Protein AF-A0A413THS3-F1 (afdb_monomer)

Structure (mmCIF, N/CA/C/O backbone):
data_AF-A0A413THS3-F1
#
_entry.id   AF-A0A413THS3-F1
#
loop_
_atom_site.group_PDB
_atom_site.id
_atom_site.type_symbol
_atom_site.label_atom_id
_atom_site.label_alt_id
_atom_site.label_comp_id
_atom_site.label_asym_id
_atom_site.label_entity_id
_atom_site.label_seq_id
_atom_site.pdbx_PDB_ins_code
_atom_site.Cartn_x
_atom_site.Cartn_y
_atom_site.Cartn_z
_atom_site.occupancy
_atom_site.B_iso_or_equiv
_atom_site.auth_seq_id
_atom_site.auth_comp_id
_atom_site.auth_asym_id
_atom_site.auth_atom_id
_atom_site.pdbx_PDB_model_num
ATOM 1 N N . MET A 1 1 ? 8.091 -17.864 -10.048 1.00 47.94 1 MET A N 1
ATOM 2 C CA . MET A 1 1 ? 8.192 -18.267 -11.469 1.00 47.94 1 MET A CA 1
ATOM 3 C C . MET A 1 1 ? 9.052 -19.520 -11.567 1.00 47.94 1 MET A C 1
ATOM 5 O O . MET A 1 1 ? 10.255 -19.417 -11.367 1.00 47.94 1 MET A O 1
ATOM 9 N N . PRO A 1 2 ? 8.414 -20.703 -11.644 1.00 39.41 2 PRO A N 1
ATOM 10 C CA . PRO A 1 2 ? 8.571 -21.584 -12.815 1.00 39.41 2 PRO A CA 1
ATOM 11 C C . PRO A 1 2 ? 7.284 -22.343 -13.226 1.00 39.41 2 PRO A C 1
ATOM 13 O O . PRO A 1 2 ? 7.321 -23.167 -14.133 1.00 39.41 2 PRO A O 1
ATOM 16 N N . GLU A 1 3 ? 6.130 -22.063 -12.614 1.00 36.31 3 GLU A N 1
ATOM 17 C CA . GLU A 1 3 ? 4.868 -22.776 -12.906 1.00 36.31 3 GLU A CA 1
ATOM 18 C C . GLU A 1 3 ? 4.337 -22.525 -14.325 1.00 36.31 3 GLU A C 1
ATOM 20 O O . GLU A 1 3 ? 3.758 -23.417 -14.944 1.00 36.31 3 GLU A O 1
ATOM 25 N N . VAL A 1 4 ? 4.616 -21.340 -14.878 1.00 46.84 4 VAL A N 1
ATOM 26 C CA . VAL A 1 4 ? 4.206 -20.964 -16.240 1.00 46.84 4 VAL A CA 1
ATOM 27 C C . VAL A 1 4 ? 4.884 -21.851 -17.297 1.00 46.84 4 VAL A C 1
ATOM 29 O O . VAL A 1 4 ? 4.298 -22.095 -18.342 1.00 46.84 4 VAL A O 1
ATOM 32 N N . SER A 1 5 ? 6.071 -22.406 -17.013 1.00 56.16 5 SER A N 1
ATOM 33 C CA . SER A 1 5 ? 6.808 -23.256 -17.961 1.00 56.16 5 SER A CA 1
ATOM 34 C C . SER A 1 5 ? 6.243 -24.682 -18.034 1.00 56.16 5 SER A C 1
ATOM 36 O O . SER A 1 5 ? 5.961 -25.178 -19.122 1.00 56.16 5 SER A O 1
ATOM 38 N N . PHE A 1 6 ? 5.984 -25.331 -16.891 1.00 58.03 6 PHE A N 1
ATOM 39 C CA . PHE A 1 6 ? 5.454 -26.705 -16.879 1.00 58.03 6 PHE A CA 1
ATOM 40 C C . PHE A 1 6 ? 3.989 -26.771 -17.330 1.00 58.03 6 PHE A C 1
ATOM 42 O O . PHE A 1 6 ? 3.614 -27.658 -18.095 1.00 58.03 6 PHE A O 1
ATOM 49 N N . GLY A 1 7 ? 3.168 -25.800 -16.913 1.00 61.72 7 GLY A N 1
ATOM 50 C CA . GLY A 1 7 ? 1.777 -25.699 -17.354 1.00 61.72 7 GLY A CA 1
ATOM 51 C C . GLY A 1 7 ? 1.655 -25.442 -18.858 1.00 61.72 7 GLY A C 1
ATOM 52 O O . GLY A 1 7 ? 0.830 -26.073 -19.515 1.00 61.72 7 GLY A O 1
ATOM 53 N N . ALA A 1 8 ? 2.510 -24.580 -19.421 1.00 60.41 8 ALA A N 1
ATOM 54 C CA . ALA A 1 8 ? 2.540 -24.326 -20.860 1.00 60.41 8 ALA A CA 1
ATOM 55 C C . ALA A 1 8 ? 2.997 -25.557 -21.656 1.00 60.41 8 ALA A C 1
ATOM 57 O O . ALA A 1 8 ? 2.384 -25.877 -22.670 1.00 60.41 8 ALA A O 1
ATOM 58 N N . LEU A 1 9 ? 4.009 -26.288 -21.173 1.00 63.94 9 LEU A N 1
ATOM 59 C CA . LEU A 1 9 ? 4.478 -27.522 -21.811 1.00 63.94 9 LEU A CA 1
ATOM 60 C C . LEU A 1 9 ? 3.418 -28.631 -21.788 1.00 63.94 9 LEU A C 1
ATOM 62 O O . LEU A 1 9 ? 3.210 -29.289 -22.804 1.00 63.94 9 LEU A O 1
ATOM 66 N N . MET A 1 10 ? 2.710 -28.816 -20.669 1.00 65.25 10 MET A N 1
ATOM 67 C CA . MET A 1 10 ? 1.621 -29.799 -20.578 1.00 65.25 10 MET A CA 1
ATOM 68 C C . MET A 1 10 ? 0.404 -29.393 -21.413 1.00 65.25 10 MET A C 1
ATOM 70 O O . MET A 1 10 ? -0.198 -30.243 -22.064 1.00 65.25 10 MET A O 1
ATOM 74 N N . SER A 1 11 ? 0.064 -28.101 -21.429 1.00 64.62 11 SER A N 1
ATOM 75 C CA . SER A 1 11 ? -0.995 -27.561 -22.287 1.00 64.62 11 SER A CA 1
ATOM 76 C C . SER A 1 11 ? -0.667 -27.779 -23.763 1.00 64.62 11 SER A C 1
ATOM 78 O O . SER A 1 11 ? -1.503 -28.277 -24.509 1.00 64.62 11 SER A O 1
ATOM 80 N N . PHE A 1 12 ? 0.567 -27.490 -24.181 1.00 65.81 12 PHE A N 1
ATOM 81 C CA . PHE A 1 12 ? 1.020 -27.766 -25.540 1.00 65.81 12 PHE A CA 1
ATOM 82 C C . PHE A 1 12 ? 0.961 -29.260 -25.868 1.00 65.81 12 PHE A C 1
ATOM 84 O O . PHE A 1 12 ? 0.380 -29.633 -26.878 1.00 65.81 12 PHE A O 1
ATOM 91 N N . TYR A 1 13 ? 1.483 -30.122 -24.989 1.00 68.81 13 TYR A N 1
ATOM 92 C CA . TYR A 1 13 ? 1.502 -31.568 -25.216 1.00 68.81 13 TYR A CA 1
ATOM 93 C C . TYR A 1 13 ? 0.104 -32.165 -25.424 1.00 68.81 13 TYR A C 1
ATOM 95 O O . TYR A 1 13 ? -0.076 -33.029 -26.276 1.00 68.81 13 TYR A O 1
ATOM 103 N N . ILE A 1 14 ? -0.892 -31.703 -24.663 1.00 67.44 14 ILE A N 1
ATOM 104 C CA . ILE A 1 14 ? -2.281 -32.158 -24.810 1.00 67.44 14 ILE A CA 1
ATOM 105 C C . ILE A 1 14 ? -2.918 -31.567 -26.077 1.00 67.44 14 ILE A C 1
ATOM 107 O O . ILE A 1 14 ? -3.655 -32.273 -26.757 1.00 67.44 14 ILE A O 1
ATOM 111 N N . ASN A 1 15 ? -2.602 -30.314 -26.423 1.00 67.75 15 ASN A N 1
ATOM 112 C CA . ASN A 1 15 ? -3.125 -29.646 -27.622 1.00 67.75 15 ASN A CA 1
ATOM 113 C C . ASN A 1 15 ? -2.511 -30.145 -28.942 1.00 67.75 15 ASN A C 1
ATOM 115 O O . ASN A 1 15 ? -3.083 -29.881 -29.991 1.00 67.75 15 ASN A O 1
ATOM 119 N N . LEU A 1 16 ? -1.410 -30.907 -28.907 1.00 65.69 16 LEU A N 1
ATOM 120 C CA . LEU A 1 16 ? -0.876 -31.618 -30.082 1.00 65.69 16 LEU A CA 1
ATOM 121 C C . LEU A 1 16 ? -1.868 -32.649 -30.653 1.00 65.69 16 LEU A C 1
ATOM 123 O O . LEU A 1 16 ? -1.699 -33.133 -31.770 1.00 65.69 16 LEU A O 1
ATOM 127 N N . VAL A 1 17 ? -2.892 -33.025 -29.883 1.00 64.88 17 VAL A N 1
ATOM 128 C CA . VAL A 1 17 ? -3.939 -33.948 -30.312 1.00 64.88 17 VAL A CA 1
ATOM 129 C C . VAL A 1 17 ? -5.286 -33.239 -30.233 1.00 64.88 17 VAL A C 1
ATOM 131 O O . VAL A 1 17 ? -5.845 -33.077 -29.153 1.00 64.88 17 VAL A O 1
ATOM 134 N N . CYS A 1 18 ? -5.844 -32.870 -31.386 1.00 64.69 18 CYS A N 1
ATOM 135 C CA . CYS A 1 18 ? -7.227 -32.406 -31.469 1.00 64.69 18 CYS A CA 1
ATOM 136 C C . CYS A 1 18 ? -8.169 -33.586 -31.209 1.00 64.69 18 CYS A C 1
ATOM 138 O O . CYS A 1 18 ? -8.273 -34.506 -32.031 1.00 64.69 18 CYS A O 1
ATOM 140 N N . PHE A 1 19 ? -8.874 -33.572 -30.080 1.00 67.50 19 PHE A N 1
ATOM 141 C CA . PHE A 1 19 ? -9.962 -34.517 -29.876 1.00 67.50 19 PHE A CA 1
ATOM 142 C C . PHE A 1 19 ? -11.182 -34.042 -30.681 1.00 67.50 19 PHE A C 1
ATOM 144 O O . PHE A 1 19 ? -11.302 -32.868 -31.034 1.00 67.50 19 PHE A O 1
ATOM 151 N N . PRO A 1 20 ? -12.139 -34.928 -30.999 1.00 76.19 20 PRO A N 1
ATOM 152 C CA . PRO A 1 20 ? -13.397 -34.487 -31.583 1.00 76.19 20 PRO A CA 1
ATOM 153 C C . PRO A 1 20 ? -14.038 -33.403 -30.705 1.00 76.19 20 PRO A C 1
ATOM 155 O O . PRO A 1 20 ? -14.165 -33.597 -29.499 1.00 76.19 20 PRO A O 1
ATOM 158 N N . ILE A 1 21 ? -14.494 -32.298 -31.303 1.00 70.69 21 ILE A N 1
ATOM 159 C CA . ILE A 1 21 ? -15.028 -31.118 -30.588 1.00 70.69 21 ILE A CA 1
ATOM 160 C C . ILE A 1 21 ? -16.070 -31.498 -29.520 1.00 70.69 21 ILE A C 1
ATOM 162 O O . ILE A 1 21 ? -16.070 -30.961 -28.417 1.00 70.69 21 ILE A O 1
ATOM 166 N N . LEU A 1 22 ? -16.939 -32.472 -29.810 1.00 75.12 22 LEU A N 1
ATOM 167 C CA . LEU A 1 22 ? -17.940 -32.962 -28.853 1.00 75.12 22 LEU A CA 1
ATOM 168 C C . LEU A 1 22 ? -17.317 -33.607 -27.605 1.00 75.12 22 LEU A C 1
ATOM 170 O O . LEU A 1 22 ? -17.847 -33.459 -26.505 1.00 75.12 22 LEU A O 1
ATOM 174 N N . PHE A 1 23 ? -16.198 -34.312 -27.769 1.00 77.06 23 PHE A N 1
ATOM 175 C CA . PHE A 1 23 ? -15.451 -34.908 -26.668 1.00 77.06 23 PHE A CA 1
ATOM 176 C C . PHE A 1 23 ? -14.727 -33.837 -25.847 1.00 77.06 23 PHE A C 1
ATOM 178 O O . PHE A 1 23 ? -14.790 -33.884 -24.622 1.00 77.06 23 PHE A O 1
ATOM 185 N N . GLU A 1 24 ? -14.114 -32.839 -26.489 1.00 76.38 24 GLU A N 1
ATOM 186 C CA . GLU A 1 24 ? -13.454 -31.726 -25.787 1.00 76.38 24 GLU A CA 1
ATOM 187 C C . GLU A 1 24 ? -14.434 -30.920 -24.939 1.00 76.38 24 GLU A C 1
ATOM 189 O O . GLU A 1 24 ? -14.168 -30.661 -23.767 1.00 76.38 24 GLU A O 1
ATOM 194 N N . VAL A 1 25 ? -15.601 -30.586 -25.492 1.00 82.00 25 VAL A N 1
ATOM 195 C CA . VAL A 1 25 ? -16.650 -29.856 -24.766 1.00 82.00 25 VAL A CA 1
ATOM 196 C C . VAL A 1 25 ? -17.158 -30.671 -23.573 1.00 82.00 25 VAL A C 1
ATOM 198 O O . VAL A 1 25 ? -17.322 -30.131 -22.473 1.00 82.00 25 VAL A O 1
ATOM 201 N N . ALA A 1 26 ? -17.363 -31.981 -23.746 1.00 84.06 26 ALA A N 1
ATOM 202 C CA . ALA A 1 26 ? -17.746 -32.864 -22.646 1.00 84.06 26 ALA A CA 1
ATOM 203 C C . ALA A 1 26 ? -16.656 -32.913 -21.561 1.00 84.06 26 ALA A C 1
ATOM 205 O O . ALA A 1 26 ? -16.954 -32.764 -20.374 1.00 84.06 26 ALA A O 1
ATOM 206 N N . LEU A 1 27 ? -15.391 -33.049 -21.960 1.00 80.69 27 LEU A N 1
ATOM 207 C CA . LEU A 1 27 ? -14.243 -33.098 -21.060 1.00 80.69 27 LEU A CA 1
ATOM 208 C C . LEU A 1 27 ? -14.081 -31.786 -20.275 1.00 80.69 27 LEU A C 1
ATOM 210 O O . LEU A 1 27 ? -13.919 -31.817 -19.055 1.00 80.69 27 LEU A O 1
ATOM 214 N N . GLN A 1 28 ? -14.189 -30.634 -20.943 1.00 81.38 28 GLN A N 1
ATOM 215 C CA . GLN A 1 28 ? -14.151 -29.312 -20.309 1.00 81.38 28 GLN A CA 1
ATOM 216 C C . GLN A 1 28 ? -15.284 -29.140 -19.296 1.00 81.38 28 GLN A C 1
ATOM 218 O O . GLN A 1 28 ? -15.047 -28.643 -18.196 1.00 81.38 28 GLN A O 1
ATOM 223 N N . THR A 1 29 ? -16.492 -29.610 -19.618 1.00 83.94 29 THR A N 1
ATOM 224 C CA . THR A 1 29 ? -17.643 -29.572 -18.700 1.00 83.94 29 THR A CA 1
ATOM 225 C C . THR A 1 29 ? -17.376 -30.396 -17.437 1.00 83.94 29 THR A C 1
ATOM 227 O O . THR A 1 29 ? -17.646 -29.946 -16.322 1.00 83.94 29 THR A O 1
ATOM 230 N N . VAL A 1 30 ? -16.784 -31.582 -17.591 1.00 85.88 30 VAL A N 1
ATOM 231 C CA . VAL A 1 30 ? -16.413 -32.457 -16.470 1.00 85.88 30 VAL A CA 1
ATOM 232 C C . VAL A 1 30 ? -15.295 -31.833 -15.622 1.00 85.88 30 VAL A C 1
ATOM 234 O O . VAL A 1 30 ? -15.406 -31.793 -14.395 1.00 85.88 30 VAL A O 1
ATOM 237 N N . PHE A 1 31 ? -14.249 -31.276 -16.242 1.00 82.12 31 PHE A N 1
ATOM 238 C CA . PHE A 1 31 ? -13.184 -30.566 -15.521 1.00 82.12 31 PHE A CA 1
ATOM 239 C C . PHE A 1 31 ? -13.697 -29.329 -14.782 1.00 82.12 31 PHE A C 1
ATOM 241 O O . PHE A 1 31 ? -13.267 -29.076 -13.655 1.00 82.12 31 PHE A O 1
ATOM 248 N N . LEU A 1 32 ? -14.623 -28.578 -15.383 1.00 84.00 32 LEU A N 1
ATOM 249 C CA . LEU A 1 32 ? -15.262 -27.421 -14.762 1.00 84.00 32 LEU A CA 1
ATOM 250 C C . LEU A 1 32 ? -16.048 -27.838 -13.516 1.00 84.00 32 LEU A C 1
ATOM 252 O O . LEU A 1 32 ? -15.883 -27.228 -12.461 1.00 84.00 32 LEU A O 1
ATOM 256 N N . PHE A 1 33 ? -16.846 -28.906 -13.608 1.00 86.38 33 PHE A N 1
ATOM 257 C CA . PHE A 1 33 ? -17.591 -29.450 -12.472 1.00 86.38 33 PHE A CA 1
ATOM 258 C C . PHE A 1 33 ? -16.662 -29.815 -11.305 1.00 86.38 33 PHE A C 1
ATOM 260 O O . PHE A 1 33 ? -16.892 -29.395 -10.168 1.00 86.38 33 PHE A O 1
ATOM 267 N N . PHE A 1 34 ? -15.564 -30.525 -11.584 1.00 83.25 34 PHE A N 1
ATOM 268 C CA . PHE A 1 34 ? -14.578 -30.862 -10.556 1.00 83.25 34 PHE A CA 1
ATOM 269 C C . PHE A 1 34 ? -13.833 -29.630 -10.018 1.00 83.25 34 PHE A C 1
ATOM 271 O O . PHE A 1 34 ? -13.539 -29.574 -8.824 1.00 83.25 34 PHE A O 1
ATOM 278 N N . GLY A 1 35 ? -13.565 -28.625 -10.857 1.00 81.50 35 GLY A N 1
ATOM 279 C CA . GLY A 1 35 ? -12.936 -27.365 -10.453 1.00 81.50 35 GLY A CA 1
ATOM 280 C C . GLY A 1 35 ? -13.809 -26.533 -9.510 1.00 81.50 35 GLY A C 1
ATOM 281 O O . GLY A 1 35 ? -13.321 -26.052 -8.487 1.00 81.50 35 GLY A O 1
ATOM 282 N N . ILE A 1 36 ? -15.106 -26.420 -9.809 1.00 83.56 36 ILE A N 1
ATOM 283 C CA . ILE A 1 36 ? -16.086 -25.740 -8.949 1.00 83.56 36 ILE A CA 1
ATOM 284 C C . ILE A 1 36 ? -16.230 -26.487 -7.620 1.00 83.56 36 ILE A C 1
ATOM 286 O O . ILE A 1 36 ? -16.191 -25.859 -6.562 1.00 83.56 36 ILE A O 1
ATOM 290 N N . GLY A 1 37 ? -16.338 -27.821 -7.658 1.00 80.31 37 GLY A N 1
ATOM 291 C CA . GLY A 1 37 ? -16.376 -28.651 -6.453 1.00 80.31 37 GLY A CA 1
ATOM 292 C C . GLY A 1 37 ? -15.148 -28.427 -5.569 1.00 80.31 37 GLY A C 1
ATOM 293 O O . GLY A 1 37 ? -15.288 -28.117 -4.387 1.00 80.31 37 GLY A O 1
ATOM 294 N N . TYR A 1 38 ? -13.946 -28.476 -6.149 1.00 80.12 38 TYR A N 1
ATOM 295 C CA . TYR A 1 38 ? -12.699 -28.208 -5.430 1.00 80.12 38 TYR A CA 1
ATOM 296 C C . TYR A 1 38 ? -12.685 -26.820 -4.770 1.00 80.12 38 TYR A C 1
ATOM 298 O O . TYR A 1 38 ? -12.385 -26.713 -3.581 1.00 80.12 38 TYR A O 1
ATOM 306 N N . ALA A 1 39 ? -13.059 -25.762 -5.499 1.00 79.19 39 ALA A N 1
ATOM 307 C CA . ALA A 1 39 ? -13.095 -24.401 -4.960 1.00 79.19 39 ALA A CA 1
ATOM 308 C C . ALA A 1 39 ? -14.094 -24.261 -3.794 1.00 79.19 39 ALA A C 1
ATOM 310 O O . ALA A 1 39 ? -13.785 -23.643 -2.772 1.00 79.19 39 ALA A O 1
ATOM 311 N N . LEU A 1 40 ? -15.267 -24.891 -3.912 1.00 80.69 40 LEU A N 1
ATOM 312 C CA . LEU A 1 40 ? -16.308 -24.865 -2.886 1.00 80.69 40 LEU A CA 1
ATOM 313 C C . LEU A 1 40 ? -15.880 -25.600 -1.603 1.00 80.69 40 LEU A C 1
ATOM 315 O O . LEU A 1 40 ? -16.096 -25.092 -0.501 1.00 80.69 40 LEU A O 1
ATOM 319 N N . PHE A 1 41 ? -15.251 -26.773 -1.726 1.00 75.50 41 PHE A N 1
ATOM 320 C CA . PHE A 1 41 ? -14.793 -27.558 -0.572 1.00 75.50 41 PHE A CA 1
ATOM 321 C C . PHE A 1 41 ? -13.504 -27.007 0.055 1.00 75.50 41 PHE A C 1
ATOM 323 O O . PHE A 1 41 ? -13.344 -27.084 1.275 1.00 75.50 41 PHE A O 1
ATOM 330 N N . SER A 1 42 ? -12.639 -26.365 -0.737 1.00 72.38 42 SER A N 1
ATOM 331 C CA . SER A 1 42 ? -11.474 -25.617 -0.245 1.00 72.38 42 SER A CA 1
ATOM 332 C C . SER A 1 42 ? -11.892 -24.466 0.672 1.00 72.38 42 SER A C 1
ATOM 334 O O . SER A 1 42 ? -11.350 -24.314 1.767 1.00 72.38 42 SER A O 1
ATOM 336 N N . SER A 1 43 ? -12.941 -23.728 0.296 1.00 70.25 43 SER A N 1
ATOM 337 C CA . SER A 1 43 ? -13.497 -22.640 1.110 1.00 70.25 43 SER A CA 1
ATOM 338 C C . SER A 1 43 ? -14.099 -23.122 2.441 1.00 70.25 43 SER A C 1
ATOM 340 O O . SER A 1 43 ? -14.036 -22.406 3.439 1.00 70.25 43 SER A O 1
ATOM 342 N N . ARG A 1 44 ? -14.630 -24.353 2.497 1.00 71.81 44 ARG A N 1
ATOM 343 C CA . ARG A 1 44 ? -15.278 -24.924 3.695 1.00 71.81 44 ARG A CA 1
ATOM 344 C C . ARG A 1 44 ? -14.347 -25.725 4.622 1.00 71.81 44 ARG A C 1
ATOM 346 O O . ARG A 1 44 ? -14.830 -26.270 5.609 1.00 71.81 44 ARG A O 1
ATOM 353 N N . ARG A 1 45 ? -13.035 -25.798 4.339 1.00 65.50 45 ARG A N 1
ATOM 354 C CA . ARG A 1 45 ? -12.033 -26.608 5.081 1.00 65.50 45 ARG A CA 1
ATOM 355 C C . ARG A 1 45 ? -12.402 -28.098 5.234 1.00 65.50 45 ARG A C 1
ATOM 357 O O . ARG A 1 45 ? -11.960 -28.750 6.179 1.00 65.50 45 ARG A O 1
ATOM 364 N N . ASP A 1 46 ? -13.169 -28.664 4.302 1.00 73.19 46 ASP A N 1
ATOM 365 C CA . ASP A 1 46 ? -13.504 -30.093 4.318 1.00 73.19 46 ASP A CA 1
ATOM 366 C C . ASP A 1 46 ? -12.411 -30.910 3.610 1.00 73.19 46 ASP A C 1
ATOM 368 O O . ASP A 1 46 ? -12.409 -31.092 2.391 1.00 73.19 46 ASP A O 1
ATOM 372 N N . VAL A 1 47 ? -11.437 -31.373 4.397 1.00 71.75 47 VAL A N 1
ATOM 373 C CA . VAL A 1 47 ? -10.194 -32.002 3.914 1.00 71.75 47 VAL A CA 1
ATOM 374 C C . VAL A 1 47 ? -10.445 -33.325 3.178 1.00 71.75 47 VAL A C 1
ATOM 376 O O . VAL A 1 47 ? -9.674 -33.697 2.292 1.00 71.75 47 VAL A O 1
ATOM 379 N N . SER A 1 48 ? -11.513 -34.046 3.528 1.00 73.31 48 SER A N 1
ATOM 380 C CA . SER A 1 48 ? -11.807 -35.370 2.966 1.00 73.31 48 SER A CA 1
ATOM 381 C C . SER A 1 48 ? -12.330 -35.277 1.531 1.00 73.31 48 SER A C 1
ATOM 383 O O . SER A 1 48 ? -11.779 -35.898 0.620 1.00 73.31 48 SER A O 1
ATOM 385 N N . ASN A 1 49 ? -13.330 -34.421 1.318 1.00 74.44 49 ASN A N 1
ATOM 386 C CA . ASN A 1 49 ? -13.919 -34.167 0.011 1.00 74.44 49 ASN A CA 1
ATOM 387 C C . ASN A 1 49 ? -12.938 -33.420 -0.898 1.00 74.44 49 ASN A C 1
ATOM 389 O O . ASN A 1 49 ? -12.831 -33.754 -2.075 1.00 74.44 49 ASN A O 1
ATOM 393 N N . LEU A 1 50 ? -12.130 -32.504 -0.355 1.00 77.00 50 LEU A N 1
ATOM 394 C CA . LEU A 1 50 ? -11.072 -31.829 -1.112 1.00 77.00 50 LEU A CA 1
ATOM 395 C C . LEU A 1 50 ? -10.124 -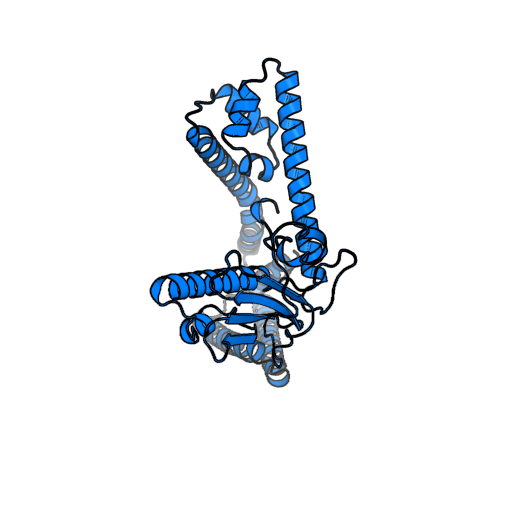32.824 -1.804 1.00 77.00 50 LEU A C 1
ATOM 397 O O . LEU A 1 50 ? -9.920 -32.735 -3.015 1.00 77.00 50 LEU A O 1
ATOM 401 N N . ARG A 1 51 ? -9.604 -33.809 -1.056 1.00 77.75 51 ARG A N 1
ATOM 402 C CA . ARG A 1 51 ? -8.686 -34.829 -1.593 1.00 77.75 51 ARG A CA 1
ATOM 403 C C . ARG A 1 51 ? -9.343 -35.716 -2.644 1.00 77.75 51 ARG A C 1
ATOM 405 O O . ARG A 1 51 ? -8.677 -36.127 -3.585 1.00 77.75 51 ARG A O 1
ATOM 412 N N . LEU A 1 52 ? -10.637 -36.018 -2.512 1.00 79.94 52 LEU A N 1
ATOM 413 C CA . LEU A 1 52 ? -11.362 -36.791 -3.526 1.00 79.94 52 LEU A CA 1
ATOM 414 C C . LEU A 1 52 ? -11.461 -36.027 -4.849 1.00 79.94 52 LEU A C 1
ATOM 416 O O . LEU A 1 52 ? -11.167 -36.595 -5.898 1.00 79.94 52 LEU A O 1
ATOM 420 N N . PHE A 1 53 ? -11.827 -34.744 -4.806 1.00 79.56 53 PHE A N 1
ATOM 421 C CA . PHE A 1 53 ? -11.914 -33.904 -6.004 1.00 79.56 53 PHE A CA 1
ATOM 422 C C . PHE A 1 53 ? -10.539 -33.666 -6.643 1.00 79.56 53 PHE A C 1
ATOM 424 O O . PHE A 1 53 ? -10.418 -33.702 -7.868 1.00 79.56 53 PHE A O 1
ATOM 431 N N . GLU A 1 54 ? -9.497 -33.491 -5.832 1.00 82.50 54 GLU A N 1
ATOM 432 C CA . GLU A 1 54 ? -8.112 -33.383 -6.298 1.00 82.50 54 GLU A CA 1
ATOM 433 C C . GLU A 1 54 ? -7.639 -34.680 -6.975 1.00 82.50 54 GLU A C 1
ATOM 435 O O . GLU A 1 54 ? -7.184 -34.651 -8.120 1.00 82.50 54 GLU A O 1
ATOM 440 N N . ASN A 1 55 ? -7.841 -35.830 -6.325 1.00 82.81 55 ASN A N 1
ATOM 441 C CA . ASN A 1 55 ? -7.461 -37.137 -6.861 1.00 82.81 55 ASN A CA 1
ATOM 442 C C . ASN A 1 55 ? -8.226 -37.479 -8.145 1.00 82.81 55 ASN A C 1
ATOM 444 O O . ASN A 1 55 ? -7.632 -37.992 -9.090 1.00 82.81 55 ASN A O 1
ATOM 448 N N . MET A 1 56 ? -9.527 -37.176 -8.211 1.00 82.75 56 MET A N 1
ATOM 449 C CA . MET A 1 56 ? -10.332 -37.410 -9.415 1.00 82.75 56 MET A CA 1
ATOM 450 C C . MET A 1 56 ? -9.884 -36.525 -10.576 1.00 82.75 56 MET A C 1
ATOM 452 O O . MET A 1 56 ? -9.795 -37.000 -11.706 1.00 82.75 56 MET A O 1
ATOM 456 N N . ARG A 1 57 ? -9.533 -35.262 -10.310 1.00 80.50 57 ARG A N 1
ATOM 457 C CA . ARG A 1 57 ? -8.990 -34.359 -11.330 1.00 80.50 57 ARG A CA 1
ATOM 458 C C . ARG A 1 57 ? -7.624 -34.829 -11.829 1.00 80.50 57 ARG A C 1
ATOM 460 O O . ARG A 1 57 ? -7.388 -34.808 -13.035 1.00 80.50 57 ARG A O 1
ATOM 467 N N . ALA A 1 58 ? -6.755 -35.286 -10.926 1.00 80.50 58 ALA A N 1
ATOM 468 C CA . ALA A 1 58 ? -5.461 -35.862 -11.281 1.00 80.50 58 ALA A CA 1
ATOM 469 C C . ALA A 1 58 ? -5.627 -37.141 -12.118 1.00 80.50 58 ALA A C 1
ATOM 471 O O . ALA A 1 58 ? -4.987 -37.287 -13.156 1.00 80.50 58 ALA A O 1
ATOM 472 N N . PHE A 1 59 ? -6.542 -38.028 -11.722 1.00 85.19 59 PHE A N 1
ATOM 473 C CA . PHE A 1 59 ? -6.848 -39.258 -12.449 1.00 85.19 59 PHE A CA 1
ATOM 474 C C . PHE A 1 59 ? -7.411 -38.985 -13.850 1.00 85.19 59 PHE A C 1
ATOM 476 O O . PHE A 1 59 ? -6.947 -39.578 -14.824 1.00 85.19 59 PHE A O 1
ATOM 483 N N . LEU A 1 60 ? -8.350 -38.040 -13.975 1.00 83.56 60 LEU A N 1
ATOM 484 C CA . LEU A 1 60 ? -8.878 -37.605 -15.271 1.00 83.56 60 LEU A CA 1
ATOM 485 C C . LEU A 1 60 ? -7.760 -37.024 -16.151 1.00 83.56 60 LEU A C 1
ATOM 487 O O . LEU A 1 60 ? -7.680 -37.346 -17.333 1.00 83.56 60 LEU A O 1
ATOM 491 N N . GLY A 1 61 ? -6.857 -36.233 -15.562 1.00 79.12 61 GLY A N 1
ATOM 492 C CA . GLY A 1 61 ? -5.665 -35.719 -16.238 1.00 79.12 61 GLY A CA 1
ATOM 493 C C . GLY A 1 61 ? -4.750 -36.829 -16.765 1.00 79.12 61 GLY A C 1
ATOM 494 O O . GLY A 1 61 ? -4.318 -36.760 -17.911 1.00 79.12 61 GLY A O 1
ATOM 495 N N . ILE A 1 62 ? -4.513 -37.885 -15.978 1.00 84.00 62 ILE A N 1
ATOM 496 C CA . ILE A 1 62 ? -3.718 -39.051 -16.402 1.00 84.00 62 ILE A CA 1
ATOM 497 C C . ILE A 1 62 ? -4.400 -39.788 -17.560 1.00 84.00 62 ILE A C 1
ATOM 499 O O . ILE A 1 62 ? -3.727 -40.139 -18.525 1.00 84.00 62 ILE A O 1
ATOM 503 N N . ILE A 1 63 ? -5.720 -39.996 -17.508 1.00 83.00 63 ILE A N 1
ATOM 504 C CA . ILE A 1 63 ? -6.463 -40.645 -18.603 1.00 83.00 63 ILE A CA 1
ATOM 505 C C . ILE A 1 63 ? -6.322 -39.846 -19.898 1.00 83.00 63 ILE A C 1
ATOM 507 O O . ILE A 1 63 ? -6.008 -40.424 -20.938 1.00 83.00 63 ILE A O 1
ATOM 511 N N . VAL A 1 64 ? -6.523 -38.528 -19.835 1.00 80.94 64 VAL A N 1
ATOM 512 C CA . VAL A 1 64 ? -6.375 -37.635 -20.994 1.00 80.94 64 VAL A CA 1
ATOM 513 C C . VAL A 1 64 ? -4.947 -37.684 -21.524 1.00 80.94 64 VAL A C 1
ATOM 515 O O . VAL A 1 64 ? -4.756 -37.781 -22.730 1.00 80.94 64 VAL A O 1
ATOM 518 N N . PHE A 1 65 ? -3.950 -37.699 -20.640 1.00 78.38 65 PHE A N 1
ATOM 519 C CA . PHE A 1 65 ? -2.543 -37.785 -21.019 1.00 78.38 65 PHE A CA 1
ATOM 520 C C . PHE A 1 65 ? -2.206 -39.107 -21.720 1.00 78.38 65 PHE A C 1
ATOM 522 O O . PHE A 1 65 ? -1.564 -39.104 -22.768 1.00 78.38 65 PHE A O 1
ATOM 529 N N . VAL A 1 66 ? -2.674 -40.242 -21.193 1.00 82.31 66 VAL A N 1
ATOM 530 C CA . VAL A 1 66 ? -2.481 -41.564 -21.811 1.00 82.31 66 VAL A CA 1
ATOM 531 C C . VAL A 1 66 ? -3.206 -41.643 -23.155 1.00 82.31 66 VAL A C 1
ATOM 533 O O . VAL A 1 66 ? -2.624 -42.107 -24.133 1.00 82.31 66 VAL A O 1
ATOM 536 N N . ALA A 1 67 ? -4.445 -41.151 -23.234 1.00 78.75 67 ALA A N 1
ATOM 537 C CA . ALA A 1 67 ? -5.211 -41.113 -24.477 1.00 78.75 67 ALA A CA 1
ATOM 538 C C . ALA A 1 67 ? -4.529 -40.234 -25.537 1.00 78.75 67 ALA A C 1
ATOM 540 O O . ALA A 1 67 ? -4.366 -40.672 -26.676 1.00 78.75 67 ALA A O 1
ATOM 541 N N . ALA A 1 68 ? -4.062 -39.044 -25.149 1.00 76.12 68 ALA A N 1
ATOM 542 C CA . ALA A 1 68 ? -3.272 -38.165 -26.003 1.00 76.12 68 ALA A CA 1
ATOM 543 C C . ALA A 1 68 ? -1.978 -38.857 -26.456 1.00 76.12 68 ALA A C 1
ATOM 545 O O . ALA A 1 68 ? -1.676 -38.846 -27.641 1.00 76.12 68 ALA A O 1
ATOM 546 N N . THR A 1 69 ? -1.268 -39.557 -25.565 1.00 78.25 69 THR A N 1
ATOM 547 C CA . THR A 1 69 ? -0.037 -40.297 -25.906 1.00 78.25 69 THR A CA 1
ATOM 548 C C . THR A 1 69 ? -0.294 -41.380 -26.959 1.00 78.25 69 THR A C 1
ATOM 550 O O . THR A 1 69 ? 0.471 -41.516 -27.913 1.00 78.25 69 THR A O 1
ATOM 553 N N . VAL A 1 70 ? -1.379 -42.148 -26.819 1.00 77.88 70 VAL A N 1
ATOM 554 C CA . VAL A 1 70 ? -1.747 -43.209 -27.774 1.00 77.88 70 VAL A CA 1
ATOM 555 C C . VAL A 1 70 ? -2.132 -42.618 -29.131 1.00 77.88 70 VAL A C 1
ATOM 557 O O . VAL A 1 70 ? -1.694 -43.115 -30.168 1.00 77.88 70 VAL A O 1
ATOM 560 N N . LEU A 1 71 ? -2.925 -41.545 -29.137 1.00 75.31 71 LEU A N 1
ATOM 561 C CA . LEU A 1 71 ? -3.330 -40.859 -30.364 1.00 75.31 71 LEU A CA 1
ATOM 562 C C . LEU A 1 71 ? -2.135 -40.207 -31.068 1.00 75.31 71 LEU A C 1
ATOM 564 O O . LEU A 1 71 ? -1.982 -40.374 -32.276 1.00 75.31 71 LEU A O 1
ATOM 568 N N . LEU A 1 72 ? -1.248 -39.561 -30.310 1.00 74.44 72 LEU A N 1
ATOM 569 C CA . LEU A 1 72 ? -0.022 -38.953 -30.816 1.00 74.44 72 LEU A CA 1
ATOM 570 C C . LEU A 1 72 ? 0.932 -40.012 -31.382 1.00 74.44 72 LEU A C 1
ATOM 572 O O . LEU A 1 72 ? 1.478 -39.815 -32.458 1.00 74.44 72 LEU A O 1
ATOM 576 N N . SER A 1 73 ? 1.082 -41.165 -30.720 1.00 75.62 73 SER A N 1
ATOM 577 C CA . SER A 1 73 ? 1.883 -42.298 -31.212 1.00 75.62 73 SER A CA 1
ATOM 578 C C . SER A 1 73 ? 1.376 -42.819 -32.561 1.00 75.62 73 SER A C 1
ATOM 580 O O . SER A 1 73 ? 2.169 -43.162 -33.436 1.00 75.62 73 SER A O 1
ATOM 582 N N . ASN A 1 74 ? 0.055 -42.855 -32.749 1.00 76.81 74 ASN A N 1
ATOM 583 C CA . ASN A 1 74 ? -0.561 -43.310 -33.996 1.00 76.81 74 ASN A CA 1
ATOM 584 C C . ASN A 1 74 ? -0.488 -42.256 -35.116 1.00 76.81 74 ASN A C 1
ATOM 586 O O . ASN A 1 74 ? -0.310 -42.615 -36.278 1.00 76.81 74 ASN A O 1
ATOM 590 N N . ALA A 1 75 ? -0.602 -40.970 -34.776 1.00 71.19 75 ALA A N 1
ATOM 591 C CA . ALA A 1 75 ? -0.579 -39.854 -35.726 1.00 71.19 75 ALA A CA 1
ATOM 592 C C . ALA A 1 75 ? 0.829 -39.272 -35.967 1.00 71.19 75 ALA A C 1
ATOM 594 O O . ALA A 1 75 ? 0.997 -38.409 -36.829 1.00 71.19 75 ALA A O 1
ATOM 595 N N . TRP A 1 76 ? 1.846 -39.767 -35.254 1.00 72.62 76 TRP A N 1
ATOM 596 C CA . TRP A 1 76 ? 3.213 -39.231 -35.232 1.00 72.62 76 TRP A CA 1
ATOM 597 C C . TRP A 1 76 ? 3.831 -39.058 -36.623 1.00 72.62 76 TRP A C 1
ATOM 599 O O . TRP A 1 76 ? 4.543 -38.091 -36.886 1.00 72.62 76 TRP A O 1
ATOM 609 N N . SER A 1 77 ? 3.558 -40.011 -37.520 1.00 69.50 77 SER A N 1
ATOM 610 C CA . SER A 1 77 ? 4.104 -40.029 -38.883 1.00 69.50 77 SER A CA 1
ATOM 611 C C . SER A 1 77 ? 3.370 -39.113 -39.868 1.00 69.50 77 SER A C 1
ATOM 613 O O . SER A 1 77 ? 3.937 -38.760 -40.897 1.00 69.50 77 SER A O 1
ATOM 615 N N . SER A 1 78 ? 2.130 -38.724 -39.561 1.00 71.31 78 SER A N 1
ATOM 616 C CA . SER A 1 78 ? 1.299 -37.831 -40.381 1.00 71.31 78 SER A CA 1
ATOM 617 C C . SER A 1 78 ? 1.300 -36.382 -39.891 1.00 71.31 78 SER A C 1
ATOM 619 O O . SER A 1 78 ? 0.670 -35.531 -40.512 1.00 71.31 78 SER A O 1
ATOM 621 N N . MET A 1 79 ? 1.953 -36.116 -38.760 1.00 73.00 79 MET A N 1
ATOM 622 C CA . MET A 1 79 ? 1.957 -34.816 -38.105 1.00 73.00 79 MET A CA 1
ATOM 623 C C . MET A 1 79 ? 2.988 -33.884 -38.742 1.00 73.00 79 MET A C 1
ATOM 625 O O . MET A 1 79 ? 4.158 -34.249 -38.884 1.00 73.00 79 MET A O 1
ATOM 629 N N . ASP A 1 80 ? 2.561 -32.673 -39.103 1.00 76.56 80 ASP A N 1
ATOM 630 C CA . ASP A 1 80 ? 3.470 -31.633 -39.577 1.00 76.56 80 ASP A CA 1
ATOM 631 C C . ASP A 1 80 ? 4.157 -30.961 -38.384 1.00 76.56 80 ASP A C 1
ATOM 633 O O . ASP A 1 80 ? 3.672 -30.004 -37.779 1.00 76.56 80 ASP A O 1
ATOM 637 N N . TRP A 1 81 ? 5.314 -31.509 -38.027 1.00 76.00 81 TRP A N 1
ATOM 638 C CA . TRP A 1 81 ? 6.140 -31.000 -36.938 1.00 76.00 81 TRP A CA 1
ATOM 639 C C . TRP A 1 81 ? 6.587 -29.548 -37.143 1.00 76.00 81 TRP A C 1
ATOM 641 O O . TRP A 1 81 ? 6.910 -28.887 -36.158 1.00 76.00 81 TRP A O 1
ATOM 651 N N . GLY A 1 82 ? 6.618 -29.044 -38.382 1.00 78.44 82 GLY A N 1
ATOM 652 C CA . GLY A 1 82 ? 7.011 -27.668 -38.677 1.00 78.44 82 GLY A CA 1
ATOM 653 C C . GLY A 1 82 ? 6.013 -26.654 -38.126 1.00 78.44 82 GLY A C 1
ATOM 654 O O . GLY A 1 82 ? 6.403 -25.737 -37.399 1.00 78.44 82 GLY A O 1
ATOM 655 N N . ASP A 1 83 ? 4.729 -26.855 -38.413 1.00 74.00 83 ASP A N 1
ATOM 656 C CA . ASP A 1 83 ? 3.653 -25.968 -37.963 1.00 74.00 83 ASP A CA 1
ATOM 657 C C . ASP A 1 83 ? 3.428 -26.059 -36.446 1.00 74.00 83 ASP A C 1
ATOM 659 O O . ASP A 1 83 ? 3.246 -25.042 -35.770 1.00 74.00 83 ASP A O 1
ATOM 663 N N . GLU A 1 84 ? 3.536 -27.259 -35.880 1.00 75.75 84 GLU A N 1
ATOM 664 C CA . GLU A 1 84 ? 3.284 -27.495 -34.454 1.00 75.75 84 GLU A CA 1
ATOM 665 C C . GLU A 1 84 ? 4.426 -26.993 -33.564 1.00 75.75 84 GLU A C 1
ATOM 667 O O . GLU A 1 84 ? 4.201 -26.390 -32.512 1.00 75.75 84 GLU A O 1
ATOM 672 N N . LEU A 1 85 ? 5.679 -27.140 -34.005 1.00 76.06 85 LEU A N 1
ATOM 673 C CA . LEU A 1 85 ? 6.804 -26.500 -33.320 1.00 76.06 85 LEU A CA 1
ATOM 674 C C . LEU A 1 85 ? 6.764 -24.978 -33.479 1.00 76.06 85 LEU A C 1
ATOM 676 O O . LEU A 1 85 ? 7.133 -24.271 -32.541 1.00 76.06 85 LEU A O 1
ATOM 680 N N . SER A 1 86 ? 6.293 -24.464 -34.621 1.00 76.56 86 SER A N 1
ATOM 681 C CA . SER A 1 86 ? 6.107 -23.026 -34.841 1.00 76.56 86 SER A CA 1
ATOM 682 C C . SER A 1 86 ? 5.055 -22.435 -33.894 1.00 76.56 86 SER A C 1
ATOM 684 O O . SER A 1 86 ? 5.278 -21.362 -33.329 1.00 76.56 86 SER A O 1
ATOM 686 N N . SER A 1 87 ? 3.955 -23.146 -33.627 1.00 72.06 87 SER A N 1
ATOM 687 C CA . SER A 1 87 ? 2.911 -22.705 -32.689 1.00 72.06 87 SER A CA 1
ATOM 688 C C . SER A 1 87 ? 3.418 -22.632 -31.237 1.00 72.06 87 SER A C 1
ATOM 690 O O . SER A 1 87 ? 3.201 -21.623 -30.555 1.00 72.06 87 SER A O 1
ATOM 692 N N . LEU A 1 88 ? 4.191 -23.629 -30.783 1.00 72.69 88 LEU A N 1
ATOM 693 C CA . LEU A 1 88 ? 4.883 -23.597 -29.486 1.00 72.69 88 LEU A CA 1
ATOM 694 C C . LEU A 1 88 ? 5.889 -22.454 -29.420 1.00 72.69 88 LEU A C 1
ATOM 696 O O . LEU A 1 88 ? 5.955 -21.730 -28.423 1.00 72.69 88 LEU A O 1
ATOM 700 N N . PHE A 1 89 ? 6.671 -22.288 -30.485 1.00 75.94 89 PHE A N 1
ATOM 701 C CA . PHE A 1 89 ? 7.653 -21.224 -30.578 1.00 75.94 89 PHE A CA 1
ATOM 702 C C . PHE A 1 89 ? 6.951 -19.866 -30.448 1.00 75.94 89 PHE A C 1
ATOM 704 O O . PHE A 1 89 ? 7.317 -19.069 -29.590 1.00 75.94 89 PHE A O 1
ATOM 711 N N . LEU A 1 90 ? 5.865 -19.625 -31.180 1.00 76.19 90 LEU A N 1
ATOM 712 C CA . LEU A 1 90 ? 5.070 -18.405 -31.043 1.00 76.19 90 LEU A CA 1
ATOM 713 C C . LEU A 1 90 ? 4.523 -18.224 -29.622 1.00 76.19 90 LEU A C 1
ATOM 715 O O . LEU A 1 90 ? 4.650 -17.134 -29.075 1.00 76.19 90 LEU A O 1
ATOM 719 N N . SER A 1 91 ? 3.992 -19.264 -28.975 1.00 73.19 91 SER A N 1
ATOM 720 C CA . SER A 1 91 ? 3.449 -19.149 -27.613 1.00 73.19 91 SER A CA 1
ATOM 721 C C . SER A 1 91 ? 4.502 -18.791 -26.556 1.00 73.19 91 SER A C 1
ATOM 723 O O . SER A 1 91 ? 4.166 -18.143 -25.563 1.00 73.19 91 SER A O 1
ATOM 725 N N . ILE A 1 92 ? 5.756 -19.212 -26.736 1.00 74.44 92 ILE A N 1
ATOM 726 C CA . ILE A 1 92 ? 6.858 -18.923 -25.805 1.00 74.44 92 ILE A CA 1
ATOM 727 C C . ILE A 1 92 ? 7.510 -17.580 -26.134 1.00 74.44 92 ILE A C 1
ATOM 729 O O . ILE A 1 92 ? 7.790 -16.778 -25.241 1.00 74.44 92 ILE A O 1
ATOM 733 N N . TRP A 1 93 ? 7.748 -17.318 -27.417 1.00 76.44 93 TRP A N 1
ATOM 734 C CA . TRP A 1 93 ? 8.487 -16.146 -27.867 1.00 76.44 93 TRP A CA 1
ATOM 735 C C . TRP A 1 93 ? 7.629 -14.892 -27.952 1.00 76.44 93 TRP A C 1
ATOM 737 O O . TRP A 1 93 ? 8.149 -13.806 -27.717 1.00 76.44 93 TRP A O 1
ATOM 747 N N . TYR A 1 94 ? 6.327 -15.002 -28.220 1.00 78.44 94 TYR A N 1
ATOM 748 C CA . TYR A 1 94 ? 5.436 -13.843 -28.274 1.00 78.44 94 TYR A CA 1
ATOM 749 C C . TYR A 1 94 ? 5.432 -13.044 -26.956 1.00 78.44 94 TYR A C 1
ATOM 751 O O . TYR A 1 94 ? 5.663 -11.835 -27.014 1.00 78.44 94 TYR A O 1
ATOM 759 N N . PRO A 1 95 ? 5.303 -13.662 -25.760 1.00 78.75 95 PRO A N 1
ATOM 760 C CA . PRO A 1 95 ? 5.490 -12.953 -24.494 1.00 78.75 95 PRO A CA 1
ATOM 761 C C . PRO A 1 95 ? 6.879 -12.316 -24.345 1.00 78.75 95 PRO A C 1
ATOM 763 O O . PRO A 1 95 ? 7.000 -11.203 -23.846 1.00 78.75 95 PRO A O 1
ATOM 766 N N . ILE A 1 96 ? 7.940 -12.981 -24.802 1.00 81.94 96 ILE A N 1
ATOM 767 C CA . ILE A 1 96 ? 9.307 -12.447 -24.700 1.00 81.94 96 ILE A CA 1
ATOM 768 C C . ILE A 1 96 ? 9.469 -11.205 -25.587 1.00 81.94 96 ILE A C 1
ATOM 770 O O . ILE A 1 96 ? 10.046 -10.210 -25.152 1.00 81.94 96 ILE A O 1
ATOM 774 N N . PHE A 1 97 ? 8.921 -11.232 -26.803 1.00 83.19 97 PHE A N 1
ATOM 775 C CA . PHE A 1 97 ? 8.970 -10.111 -27.740 1.00 83.19 97 PHE A CA 1
ATOM 776 C C . PHE A 1 97 ? 8.006 -8.977 -27.380 1.00 83.19 97 PHE A C 1
ATOM 778 O O . PHE A 1 97 ? 8.299 -7.823 -27.693 1.00 83.19 97 PHE A O 1
ATOM 785 N N . ILE A 1 98 ? 6.890 -9.257 -26.697 1.00 86.56 98 ILE A N 1
ATOM 786 C CA . ILE A 1 98 ? 5.945 -8.212 -26.279 1.00 86.56 98 ILE A CA 1
ATOM 787 C C . ILE A 1 98 ? 6.414 -7.471 -25.023 1.00 86.56 98 ILE A C 1
ATOM 789 O O . ILE A 1 98 ? 6.137 -6.283 -24.888 1.00 86.56 98 ILE A O 1
ATOM 793 N N . VAL A 1 99 ? 7.164 -8.120 -24.125 1.00 87.69 99 VAL A N 1
ATOM 794 C CA . VAL A 1 99 ? 7.696 -7.497 -22.898 1.00 87.69 99 VAL A CA 1
ATOM 795 C C . VAL A 1 99 ? 8.440 -6.178 -23.153 1.00 87.69 99 VAL A C 1
ATOM 797 O O . VAL A 1 99 ? 8.082 -5.199 -22.499 1.00 87.69 99 VAL A O 1
ATOM 800 N N . PRO A 1 100 ? 9.415 -6.061 -24.080 1.00 89.50 100 PRO A N 1
ATOM 801 C CA . PRO A 1 100 ? 10.083 -4.780 -24.323 1.00 89.50 100 PRO A CA 1
ATOM 802 C C . PRO A 1 100 ? 9.113 -3.698 -24.814 1.00 89.50 100 PRO A C 1
ATOM 804 O O . PRO A 1 100 ? 9.257 -2.539 -24.433 1.00 89.50 100 PRO A O 1
ATOM 807 N N . TYR A 1 101 ? 8.094 -4.066 -25.596 1.00 89.19 101 TYR A N 1
ATOM 808 C CA . TYR A 1 101 ? 7.058 -3.134 -26.040 1.00 89.19 101 TYR A CA 1
ATOM 809 C C . TYR A 1 101 ? 6.177 -2.664 -24.874 1.00 89.19 101 TYR A C 1
ATOM 811 O O . TYR A 1 101 ? 5.941 -1.467 -24.718 1.00 89.19 101 TYR A O 1
ATOM 819 N N . VAL A 1 102 ? 5.755 -3.583 -24.001 1.00 89.81 102 VAL A N 1
ATOM 820 C CA . VAL A 1 102 ? 4.987 -3.265 -22.787 1.00 89.81 102 VAL A CA 1
ATOM 821 C C . VAL A 1 102 ? 5.798 -2.384 -21.838 1.00 89.81 102 VAL A C 1
ATOM 823 O O . VAL A 1 102 ? 5.266 -1.410 -21.314 1.00 89.81 102 VAL A O 1
ATOM 826 N N . LEU A 1 103 ? 7.089 -2.669 -21.650 1.00 89.00 103 LEU A N 1
ATOM 827 C CA . LEU A 1 103 ? 7.980 -1.849 -20.826 1.00 89.00 103 LEU A CA 1
ATOM 828 C C . LEU A 1 103 ? 8.161 -0.444 -21.409 1.00 89.00 103 LEU A C 1
ATOM 830 O O . LEU A 1 103 ? 8.123 0.531 -20.661 1.00 89.00 103 LEU A O 1
ATOM 834 N N . ALA A 1 104 ? 8.309 -0.323 -22.730 1.00 89.75 104 ALA A N 1
ATOM 835 C CA . ALA A 1 104 ? 8.393 0.971 -23.399 1.00 89.75 104 ALA A CA 1
ATOM 836 C C . ALA A 1 104 ? 7.094 1.782 -23.248 1.00 89.75 104 ALA A C 1
ATOM 838 O O . ALA A 1 104 ? 7.147 2.975 -22.946 1.00 89.75 104 ALA A O 1
ATOM 839 N N . LEU A 1 105 ? 5.929 1.140 -23.392 1.00 91.31 105 LEU A N 1
ATOM 840 C CA . LEU A 1 105 ? 4.630 1.779 -23.164 1.00 91.31 105 LEU A CA 1
ATOM 841 C C . LEU A 1 105 ? 4.432 2.191 -21.702 1.00 91.31 105 LEU A C 1
ATOM 843 O O . LEU A 1 105 ? 3.973 3.300 -21.439 1.00 91.31 105 LEU A O 1
ATOM 847 N N . ALA A 1 106 ? 4.808 1.335 -20.750 1.00 90.62 106 ALA A N 1
ATOM 848 C CA . ALA A 1 106 ? 4.742 1.651 -19.326 1.00 90.62 106 ALA A CA 1
ATOM 849 C C . ALA A 1 106 ? 5.638 2.849 -18.981 1.00 90.62 106 ALA A C 1
ATOM 851 O O . ALA A 1 106 ? 5.215 3.757 -18.266 1.00 90.62 106 ALA A O 1
ATOM 852 N N . TYR A 1 107 ? 6.849 2.891 -19.543 1.00 90.38 107 TYR A N 1
ATOM 853 C CA . TYR A 1 107 ? 7.757 4.024 -19.397 1.00 90.38 107 TYR A CA 1
ATOM 854 C C . TYR A 1 107 ? 7.151 5.318 -19.951 1.00 90.38 107 TYR A C 1
ATOM 856 O O . TYR A 1 107 ? 7.156 6.345 -19.273 1.00 90.38 107 TYR A O 1
ATOM 864 N N . TYR A 1 108 ? 6.584 5.262 -21.158 1.00 91.75 108 TYR A N 1
ATOM 865 C CA . TYR A 1 108 ? 5.917 6.405 -21.777 1.00 91.75 108 TYR A CA 1
ATOM 866 C C . TYR A 1 108 ? 4.763 6.930 -20.911 1.00 91.75 108 TYR A C 1
ATOM 868 O O . TYR A 1 108 ? 4.716 8.123 -20.613 1.00 91.75 108 TYR A O 1
ATOM 876 N N . ALA A 1 109 ? 3.887 6.040 -20.437 1.00 92.69 109 ALA A N 1
ATOM 877 C CA . ALA A 1 109 ? 2.763 6.404 -19.578 1.00 92.69 109 ALA A CA 1
ATOM 878 C C . ALA A 1 109 ? 3.220 7.044 -18.253 1.00 92.69 109 ALA A C 1
ATOM 880 O O . ALA A 1 109 ? 2.614 8.006 -17.777 1.00 92.69 109 ALA A O 1
ATOM 881 N N . LEU A 1 110 ? 4.316 6.557 -17.663 1.00 91.31 110 LEU A N 1
ATOM 882 C CA . LEU A 1 110 ? 4.891 7.138 -16.447 1.00 91.31 110 LEU A CA 1
ATOM 883 C C . LEU A 1 110 ? 5.463 8.536 -16.679 1.00 91.31 110 LEU A C 1
ATOM 885 O O . LEU A 1 110 ? 5.264 9.411 -15.836 1.00 91.31 110 LEU A O 1
ATOM 889 N N . LEU A 1 111 ? 6.131 8.766 -17.812 1.00 91.75 111 LEU A N 1
ATOM 890 C CA . LEU A 1 111 ? 6.616 10.095 -18.186 1.00 91.75 111 LEU A CA 1
ATOM 891 C C . LEU A 1 111 ? 5.464 11.070 -18.430 1.00 91.75 111 LEU A C 1
ATOM 893 O O . LEU A 1 111 ? 5.527 12.212 -17.978 1.00 91.75 111 LEU A O 1
ATOM 897 N N . GLU A 1 112 ? 4.402 10.635 -19.105 1.00 92.06 112 GLU A N 1
ATOM 898 C CA . GLU A 1 112 ? 3.216 11.465 -19.317 1.00 92.06 112 GLU A CA 1
ATOM 899 C C . GLU A 1 112 ? 2.561 11.831 -17.979 1.00 92.06 112 GLU A C 1
ATOM 901 O O . GLU A 1 112 ? 2.290 13.000 -17.710 1.00 92.06 112 GLU A O 1
ATOM 906 N N . SER A 1 113 ? 2.416 10.851 -17.087 1.00 90.69 113 SER A N 1
ATOM 907 C CA . SER A 1 113 ? 1.911 11.054 -15.730 1.00 90.69 113 SER A CA 1
ATOM 908 C C . SER A 1 113 ? 2.795 12.006 -14.907 1.00 90.69 113 SER A C 1
ATOM 910 O O . SER A 1 113 ? 2.277 12.879 -14.210 1.00 90.69 113 SER A O 1
ATOM 912 N N . MET A 1 114 ? 4.125 11.892 -15.016 1.00 91.44 114 MET A N 1
ATOM 913 C CA . MET A 1 114 ? 5.080 12.820 -14.392 1.00 91.44 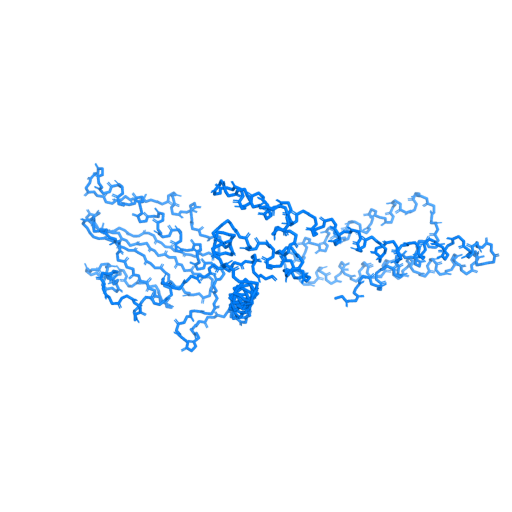114 MET A CA 1
ATOM 914 C C . MET A 1 114 ? 4.895 14.238 -14.924 1.00 91.44 114 MET A C 1
ATOM 916 O O . MET A 1 114 ? 4.804 15.180 -14.143 1.00 91.44 114 MET A O 1
ATOM 920 N N . ARG A 1 115 ? 4.764 14.396 -16.244 1.00 89.62 115 ARG A N 1
ATOM 921 C CA . ARG A 1 115 ? 4.511 15.697 -16.868 1.00 89.62 115 ARG A CA 1
ATOM 922 C C . ARG A 1 115 ? 3.211 16.324 -16.369 1.00 89.62 115 ARG A C 1
ATOM 924 O O . ARG A 1 115 ? 3.198 17.511 -16.068 1.00 89.62 115 ARG A O 1
ATOM 931 N N . MET A 1 116 ? 2.141 15.536 -16.241 1.00 88.94 116 MET A N 1
ATOM 932 C CA . MET A 1 116 ? 0.883 16.022 -15.670 1.00 88.94 116 MET A CA 1
ATOM 933 C C . MET A 1 116 ? 1.069 16.501 -14.226 1.00 88.94 116 MET A C 1
ATOM 935 O O . MET A 1 116 ? 0.625 17.598 -13.912 1.00 88.94 116 MET A O 1
ATOM 939 N N . ARG A 1 117 ? 1.765 15.735 -13.370 1.00 89.00 117 ARG A N 1
ATOM 940 C CA . ARG A 1 117 ? 2.043 16.127 -11.972 1.00 89.00 117 ARG A CA 1
ATOM 941 C C . ARG A 1 117 ? 2.861 17.410 -11.856 1.00 89.00 117 ARG A C 1
ATOM 943 O O . ARG A 1 117 ? 2.606 18.195 -10.951 1.00 89.00 117 ARG A O 1
ATOM 950 N N . ILE A 1 118 ? 3.832 17.613 -12.743 1.00 87.69 118 ILE A N 1
ATOM 951 C CA . ILE A 1 118 ? 4.639 18.841 -12.775 1.00 87.69 118 ILE A CA 1
ATOM 952 C C . ILE A 1 118 ? 3.757 20.038 -13.146 1.00 87.69 118 ILE A C 1
ATOM 954 O O . ILE A 1 118 ? 3.759 21.052 -12.455 1.00 87.69 118 ILE A O 1
ATOM 958 N N . ASN A 1 119 ? 2.918 19.876 -14.171 1.00 83.69 119 ASN A N 1
ATOM 959 C CA . ASN A 1 119 ? 2.039 20.938 -14.653 1.00 83.69 119 ASN A CA 1
ATOM 960 C C . ASN A 1 119 ? 0.946 21.358 -13.649 1.00 83.69 119 ASN A C 1
ATOM 962 O O . ASN A 1 119 ? 0.362 22.423 -13.829 1.00 83.69 119 ASN A O 1
ATOM 966 N N . VAL A 1 120 ? 0.649 20.563 -12.608 1.00 80.31 120 VAL A N 1
ATOM 967 C CA . VAL A 1 120 ? -0.322 20.937 -11.554 1.00 80.31 120 VAL A CA 1
ATOM 968 C C . VAL A 1 120 ? 0.097 22.216 -10.824 1.00 80.31 120 VAL A C 1
ATOM 970 O O . VAL A 1 120 ? -0.767 22.981 -10.411 1.00 80.31 120 VAL A O 1
ATOM 973 N N . LEU A 1 121 ? 1.400 22.476 -10.697 1.00 75.12 121 LEU A N 1
ATOM 974 C CA . LEU A 1 121 ? 1.937 23.687 -10.066 1.00 75.12 121 LEU A CA 1
ATOM 975 C C . LEU A 1 121 ? 2.162 24.839 -11.067 1.00 75.12 121 LEU A C 1
ATOM 977 O O . LEU A 1 121 ? 2.903 25.768 -10.774 1.00 75.12 121 LEU A O 1
ATOM 981 N N . GLU A 1 122 ? 1.548 24.773 -12.258 1.00 63.91 122 GLU A N 1
ATOM 982 C CA . GLU A 1 122 ? 1.731 25.719 -13.379 1.00 63.91 122 GLU A CA 1
ATOM 983 C C . GLU A 1 122 ? 3.191 25.893 -13.846 1.00 63.91 122 GLU A C 1
ATOM 985 O O . GLU A 1 122 ? 3.516 26.783 -14.638 1.00 63.91 122 GLU A O 1
ATOM 990 N N . GLU A 1 123 ? 4.084 24.994 -13.432 1.00 65.00 123 GLU A N 1
ATOM 991 C CA . GLU A 1 123 ? 5.470 24.995 -13.871 1.00 65.00 123 GLU A CA 1
ATOM 992 C C . GLU A 1 123 ? 5.600 24.408 -15.274 1.00 65.00 123 GLU A C 1
ATOM 994 O O . GLU A 1 123 ? 5.606 23.194 -15.488 1.00 65.00 123 GLU A O 1
ATOM 999 N N . ASN A 1 124 ? 5.750 25.283 -16.266 1.00 70.19 124 ASN A N 1
ATOM 1000 C CA . ASN A 1 124 ? 6.091 24.858 -17.618 1.00 70.19 124 ASN A CA 1
ATOM 1001 C C . ASN A 1 124 ? 7.576 24.492 -17.693 1.00 70.19 124 ASN A C 1
ATOM 1003 O O . ASN A 1 124 ? 8.424 25.315 -18.045 1.00 70.19 124 ASN A O 1
ATOM 1007 N N . LEU A 1 125 ? 7.889 23.235 -17.384 1.00 79.56 125 LEU A N 1
ATOM 1008 C CA . LEU A 1 125 ? 9.256 22.739 -17.451 1.00 79.56 125 LEU A CA 1
ATOM 1009 C C . LEU A 1 125 ? 9.736 22.681 -18.917 1.00 79.56 125 LEU A C 1
ATOM 1011 O O . LEU A 1 125 ? 9.075 22.054 -19.758 1.00 79.56 125 LEU A O 1
ATOM 1015 N N . PRO A 1 126 ? 10.882 23.301 -19.267 1.00 86.19 126 PRO A N 1
ATOM 1016 C CA . PRO A 1 126 ? 11.405 23.247 -20.626 1.00 86.19 126 PRO A CA 1
ATOM 1017 C C . PRO A 1 126 ? 11.617 21.800 -21.075 1.00 86.19 126 PRO A C 1
ATOM 1019 O O . PRO A 1 126 ? 12.174 20.987 -20.338 1.00 86.19 126 PRO A O 1
ATOM 1022 N N . THR A 1 127 ? 11.254 21.475 -22.319 1.00 87.19 127 THR A N 1
ATOM 1023 C CA . THR A 1 127 ? 11.337 20.096 -22.842 1.00 87.19 127 THR A CA 1
ATOM 1024 C C . THR A 1 127 ? 12.738 19.492 -22.702 1.00 87.19 127 THR A C 1
ATOM 1026 O O . THR A 1 127 ? 12.872 18.299 -22.449 1.00 87.19 127 THR A O 1
ATOM 1029 N N . LYS A 1 128 ? 13.788 20.317 -22.806 1.00 88.75 128 LYS A N 1
ATOM 1030 C CA . LYS A 1 128 ? 15.179 19.893 -22.604 1.00 88.75 128 LYS A CA 1
ATOM 1031 C C . LYS A 1 128 ? 15.441 19.400 -21.176 1.00 88.75 128 LYS A C 1
ATOM 1033 O O . LYS A 1 128 ? 16.042 18.347 -21.003 1.00 88.75 128 LYS A O 1
ATOM 1038 N N . GLU A 1 129 ? 14.981 20.140 -20.172 1.00 89.00 129 GLU A N 1
ATOM 1039 C CA . GLU A 1 129 ? 15.156 19.769 -18.763 1.00 89.00 129 GLU A CA 1
ATOM 1040 C C . GLU A 1 129 ? 14.315 18.535 -18.424 1.00 89.00 129 GLU A C 1
ATOM 1042 O O . GLU A 1 129 ? 14.790 17.634 -17.741 1.00 89.00 129 GLU A O 1
ATOM 1047 N N . PHE A 1 130 ? 13.117 18.422 -19.004 1.00 90.56 130 PHE A N 1
ATOM 1048 C CA . PHE A 1 130 ? 12.263 17.248 -18.828 1.00 90.56 130 PHE A CA 1
ATOM 1049 C C . PHE A 1 130 ? 12.941 15.979 -19.356 1.00 90.56 130 PHE A C 1
ATOM 1051 O O . PHE A 1 130 ? 12.930 14.945 -18.691 1.00 90.56 130 PHE A O 1
ATOM 1058 N N . ILE A 1 131 ? 13.575 16.061 -20.531 1.00 90.62 131 ILE A N 1
ATOM 1059 C CA . ILE A 1 131 ? 14.348 14.951 -21.102 1.00 90.62 131 ILE A CA 1
ATOM 1060 C C . ILE A 1 131 ? 15.544 14.605 -20.205 1.00 90.62 131 ILE A C 1
ATOM 1062 O O . ILE A 1 131 ? 15.794 13.424 -19.972 1.00 90.62 131 ILE A O 1
ATOM 1066 N N . ASN A 1 132 ? 16.253 15.601 -19.664 1.00 90.94 132 ASN A N 1
ATOM 1067 C CA . ASN A 1 132 ? 17.371 15.362 -18.747 1.00 90.94 132 ASN A CA 1
ATOM 1068 C C . ASN A 1 132 ? 16.920 14.621 -17.480 1.00 90.94 132 ASN A C 1
ATOM 1070 O O . ASN A 1 132 ? 17.559 13.645 -17.094 1.00 90.94 132 ASN A O 1
ATOM 1074 N N . ILE A 1 133 ? 15.807 15.044 -16.870 1.00 92.06 133 ILE A N 1
ATOM 1075 C CA . ILE A 1 133 ? 15.214 14.375 -15.703 1.00 92.06 133 ILE A CA 1
ATOM 1076 C C . ILE A 1 133 ? 14.797 12.950 -16.081 1.00 92.06 133 ILE A C 1
ATOM 1078 O O . ILE A 1 133 ? 15.187 12.002 -15.407 1.00 92.06 133 ILE A O 1
ATOM 1082 N N . ALA A 1 134 ? 14.076 12.769 -17.192 1.00 91.38 134 ALA A N 1
ATOM 1083 C CA . ALA A 1 134 ? 13.633 11.454 -17.652 1.00 91.38 134 ALA A CA 1
ATOM 1084 C C . ALA A 1 134 ? 14.809 10.477 -17.835 1.00 91.38 134 ALA A C 1
ATOM 1086 O O . ALA A 1 134 ? 14.773 9.362 -17.320 1.00 91.38 134 ALA A O 1
ATOM 1087 N N . ILE A 1 135 ? 15.880 10.911 -18.509 1.00 91.12 135 ILE A N 1
ATOM 1088 C CA . ILE A 1 135 ? 17.096 10.106 -18.699 1.00 91.12 135 ILE A CA 1
ATOM 1089 C C . ILE A 1 135 ? 17.774 9.817 -17.357 1.00 91.12 135 ILE A C 1
ATOM 1091 O O . ILE A 1 135 ? 18.219 8.696 -17.129 1.00 91.12 135 ILE A O 1
ATOM 1095 N N . ALA A 1 136 ? 17.851 10.804 -16.465 1.00 91.25 136 ALA A N 1
ATOM 1096 C CA . ALA A 1 136 ? 18.500 10.638 -15.173 1.00 91.25 136 ALA A CA 1
ATOM 1097 C C . ALA A 1 136 ? 17.738 9.682 -14.245 1.00 91.25 136 ALA A C 1
ATOM 1099 O O . ALA A 1 136 ? 18.374 8.991 -13.452 1.00 91.25 136 ALA A O 1
ATOM 1100 N N . LEU A 1 137 ? 16.406 9.633 -14.317 1.00 91.75 137 LEU A N 1
ATOM 1101 C CA . LEU A 1 137 ? 15.573 8.749 -13.495 1.00 91.75 137 LEU A CA 1
ATOM 1102 C C . LEU A 1 137 ? 15.411 7.340 -14.097 1.00 91.75 137 LEU A C 1
ATOM 1104 O O . LEU A 1 137 ? 15.076 6.399 -13.376 1.00 91.75 137 LEU A O 1
ATOM 1108 N N . PHE A 1 138 ? 15.692 7.163 -15.390 1.00 87.06 138 PHE A N 1
ATOM 1109 C CA . PHE A 1 138 ? 15.780 5.845 -16.021 1.00 87.06 138 PHE A CA 1
ATOM 1110 C C . PHE A 1 138 ? 16.903 4.998 -15.380 1.00 87.06 138 PHE A C 1
ATOM 1112 O O . PHE A 1 138 ? 17.959 5.539 -15.043 1.00 87.06 138 PHE A O 1
ATOM 1119 N N . PRO A 1 139 ? 16.742 3.667 -15.221 1.00 85.25 139 PRO A N 1
ATOM 1120 C CA . PRO A 1 139 ? 15.613 2.822 -15.634 1.00 85.25 139 PRO A CA 1
ATOM 1121 C C . PRO A 1 139 ? 14.531 2.601 -14.568 1.00 85.25 139 PRO A C 1
ATOM 1123 O O . PRO A 1 139 ? 13.579 1.865 -14.819 1.00 85.25 139 PRO A O 1
ATOM 1126 N N . ASN A 1 140 ? 14.661 3.172 -13.370 1.00 88.00 140 ASN A N 1
ATOM 1127 C CA . ASN A 1 140 ? 13.782 2.815 -12.261 1.00 88.00 140 ASN A CA 1
ATOM 1128 C C . ASN A 1 140 ? 12.464 3.607 -12.312 1.00 88.00 140 ASN A C 1
ATOM 1130 O O . ASN A 1 140 ? 12.403 4.800 -12.006 1.00 88.00 140 ASN A O 1
ATOM 1134 N N . PHE A 1 141 ? 11.384 2.903 -12.655 1.00 88.38 141 PHE A N 1
ATOM 1135 C CA . PHE A 1 141 ? 10.026 3.446 -12.725 1.00 88.38 141 PHE A CA 1
ATOM 1136 C C . PHE A 1 141 ? 9.565 4.128 -11.431 1.00 88.38 141 PHE A C 1
ATOM 1138 O O . PHE A 1 141 ? 8.768 5.068 -11.489 1.00 88.38 141 PHE A O 1
ATOM 1145 N N . ARG A 1 142 ? 10.076 3.691 -10.271 1.00 89.00 142 ARG A N 1
ATOM 1146 C CA . ARG A 1 142 ? 9.720 4.244 -8.960 1.00 89.00 142 ARG A CA 1
ATOM 1147 C C . ARG A 1 142 ? 10.088 5.720 -8.847 1.00 89.00 142 ARG A C 1
ATOM 1149 O O . ARG A 1 142 ? 9.277 6.508 -8.368 1.00 89.00 142 ARG A O 1
ATOM 1156 N N . TYR A 1 143 ? 11.263 6.110 -9.341 1.00 92.12 143 TYR A N 1
ATOM 1157 C CA . TYR A 1 143 ? 11.704 7.502 -9.267 1.00 92.12 143 TYR A CA 1
ATOM 1158 C C . TYR A 1 143 ? 10.805 8.418 -10.103 1.00 92.12 143 TYR A C 1
ATOM 1160 O O . TYR A 1 143 ? 10.388 9.474 -9.641 1.00 92.12 143 TYR A O 1
ATOM 1168 N N . ILE A 1 144 ? 10.439 7.985 -11.313 1.00 90.62 144 ILE A N 1
ATOM 1169 C CA . ILE A 1 144 ? 9.575 8.755 -12.225 1.00 90.62 144 ILE A CA 1
ATOM 1170 C C . ILE A 1 144 ? 8.166 8.900 -11.648 1.00 90.62 144 ILE A C 1
ATOM 1172 O O . ILE A 1 144 ? 7.545 9.959 -11.753 1.00 90.62 144 ILE A O 1
ATOM 1176 N N . ARG A 1 145 ? 7.654 7.838 -11.017 1.00 89.31 145 ARG A N 1
ATOM 1177 C CA . ARG A 1 145 ? 6.330 7.828 -10.388 1.00 89.31 145 ARG A CA 1
ATOM 1178 C C . ARG A 1 145 ? 6.205 8.862 -9.267 1.00 89.31 145 ARG A C 1
ATOM 1180 O O . ARG A 1 145 ? 5.155 9.489 -9.165 1.00 89.31 145 ARG A O 1
ATOM 1187 N N . HIS A 1 146 ? 7.256 9.041 -8.470 1.00 90.50 146 HIS A N 1
ATOM 1188 C CA . HIS A 1 146 ? 7.246 9.920 -7.293 1.00 90.50 146 HIS A CA 1
ATOM 1189 C C . HIS A 1 146 ? 7.766 11.331 -7.554 1.00 90.50 146 HIS A C 1
ATOM 1191 O O . HIS A 1 146 ? 7.598 12.213 -6.718 1.00 90.50 146 HIS A O 1
ATOM 1197 N N . PHE A 1 147 ? 8.345 11.580 -8.728 1.00 90.50 147 PHE A N 1
ATOM 1198 C CA . PHE A 1 147 ? 8.727 12.928 -9.125 1.00 90.50 147 PHE A CA 1
ATOM 1199 C C . PHE A 1 147 ? 7.476 13.794 -9.372 1.00 90.50 147 PHE A C 1
ATOM 1201 O O . PHE A 1 147 ? 6.574 13.413 -10.135 1.00 90.50 147 PHE A O 1
ATOM 12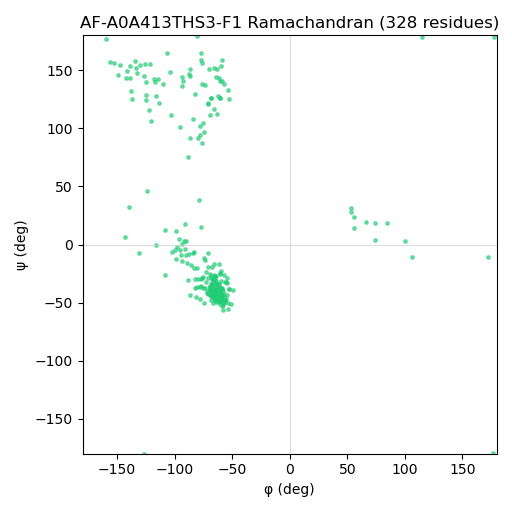08 N N . ASN A 1 148 ? 7.406 14.944 -8.700 1.00 89.00 148 ASN A N 1
ATOM 1209 C CA . ASN A 1 148 ? 6.274 15.874 -8.705 1.00 89.00 148 ASN A CA 1
ATOM 1210 C C . ASN A 1 148 ? 6.731 17.301 -9.083 1.00 89.00 148 ASN A C 1
ATOM 1212 O O . ASN A 1 148 ? 7.908 17.525 -9.359 1.00 89.00 148 ASN A O 1
ATOM 1216 N N . GLY A 1 149 ? 5.802 18.263 -9.125 1.00 86.12 149 GLY A N 1
ATOM 1217 C CA . GLY A 1 149 ? 6.136 19.647 -9.479 1.00 86.12 149 GLY A CA 1
ATOM 1218 C C . GLY A 1 149 ? 6.978 20.391 -8.436 1.00 86.12 149 GLY A C 1
ATOM 1219 O O . GLY A 1 149 ? 7.738 21.267 -8.809 1.00 86.12 149 GLY A O 1
ATOM 1220 N N . TRP A 1 150 ? 6.934 20.010 -7.156 1.00 87.50 150 TRP A N 1
ATOM 1221 C CA . TRP A 1 150 ? 7.822 20.604 -6.149 1.00 87.50 150 TRP A CA 1
ATOM 1222 C C . TRP A 1 150 ? 9.283 20.231 -6.418 1.00 87.50 150 TRP A C 1
ATOM 1224 O O . TRP A 1 150 ? 10.163 21.084 -6.452 1.00 87.50 150 TRP A O 1
ATOM 1234 N N . ASN A 1 151 ? 9.527 18.958 -6.733 1.00 90.62 151 ASN A N 1
ATOM 1235 C CA . ASN A 1 151 ? 10.872 18.489 -7.060 1.00 90.62 151 ASN A CA 1
ATOM 1236 C C . ASN A 1 151 ? 11.375 19.082 -8.383 1.00 90.62 151 ASN A C 1
ATOM 1238 O O . ASN A 1 151 ? 12.574 19.259 -8.596 1.00 90.62 151 ASN A O 1
ATOM 1242 N N . ALA A 1 152 ? 10.447 19.373 -9.296 1.00 88.81 152 ALA A N 1
ATOM 1243 C CA . ALA A 1 152 ? 10.733 20.077 -10.534 1.00 88.81 152 ALA A CA 1
ATOM 1244 C C . ALA A 1 152 ? 11.170 21.527 -10.276 1.00 88.81 152 ALA A C 1
ATOM 1246 O O . ALA A 1 152 ? 12.165 21.958 -10.860 1.00 88.81 152 ALA A O 1
ATOM 1247 N N . HIS A 1 153 ? 10.484 22.222 -9.366 1.00 88.00 153 HIS A N 1
ATOM 1248 C CA . HIS A 1 153 ? 10.808 23.581 -8.945 1.00 88.00 153 HIS A CA 1
ATOM 1249 C C . HIS A 1 153 ? 12.230 23.662 -8.386 1.00 88.00 153 HIS A C 1
ATOM 1251 O O . HIS A 1 153 ? 13.079 24.363 -8.938 1.00 88.00 153 HIS A O 1
ATOM 1257 N N . GLU A 1 154 ? 12.532 22.858 -7.363 1.00 89.38 154 GLU A N 1
ATOM 1258 C CA . GLU A 1 154 ? 13.854 22.826 -6.719 1.00 89.38 154 GLU A CA 1
ATOM 1259 C C . GLU A 1 154 ? 14.970 22.435 -7.707 1.00 89.38 154 GLU A C 1
ATOM 1261 O O . GLU A 1 154 ? 16.073 22.992 -7.695 1.00 89.38 154 GLU A O 1
ATOM 1266 N N . TYR A 1 155 ? 14.678 21.521 -8.639 1.00 89.81 155 TYR A N 1
ATOM 1267 C CA . TYR A 1 155 ? 15.606 21.165 -9.713 1.00 89.81 155 TYR A CA 1
ATOM 1268 C C . TYR A 1 155 ? 15.892 22.337 -10.668 1.00 89.81 155 TYR A C 1
ATOM 1270 O O . TYR A 1 155 ? 17.014 22.468 -11.172 1.00 89.81 155 TYR A O 1
ATOM 1278 N N . LEU A 1 156 ? 14.897 23.180 -10.956 1.00 88.25 156 LEU A N 1
ATOM 1279 C CA . LEU A 1 156 ? 15.049 24.352 -11.821 1.00 88.25 156 LEU A CA 1
ATOM 1280 C C . LEU A 1 156 ? 15.768 25.513 -11.124 1.00 88.25 156 LEU A C 1
ATOM 1282 O O . LEU A 1 156 ? 16.469 26.262 -11.807 1.00 88.25 156 LEU A O 1
ATOM 1286 N N . GLU A 1 157 ? 15.657 25.635 -9.799 1.00 88.50 157 GLU A N 1
ATOM 1287 C CA . GLU A 1 157 ? 16.417 26.613 -9.006 1.00 88.50 157 GLU A CA 1
ATOM 1288 C C . GLU A 1 157 ? 17.930 26.335 -9.013 1.00 88.50 157 GLU A C 1
ATOM 1290 O O . GLU A 1 157 ? 18.745 27.256 -8.896 1.00 88.50 157 GLU A O 1
ATOM 1295 N N . CYS A 1 158 ? 18.335 25.078 -9.215 1.00 88.38 158 CYS A N 1
ATOM 1296 C CA . CYS A 1 158 ? 19.741 24.700 -9.327 1.00 88.38 158 CYS A CA 1
ATOM 1297 C C . CYS A 1 158 ? 20.388 25.305 -10.589 1.00 88.38 158 CYS A C 1
ATOM 1299 O O . CYS A 1 158 ? 20.058 24.947 -11.723 1.00 88.38 158 CYS A O 1
ATOM 1301 N N . LEU A 1 159 ? 21.383 26.180 -10.413 1.00 84.44 159 LEU A N 1
ATOM 1302 C CA . LEU A 1 159 ? 22.026 26.893 -11.524 1.00 84.44 159 LEU A CA 1
ATOM 1303 C C . LEU A 1 159 ? 23.097 26.048 -12.221 1.00 84.44 159 LEU A C 1
ATOM 1305 O O . LEU A 1 159 ? 23.260 26.135 -13.443 1.00 84.44 159 LEU A O 1
ATOM 1309 N N . LYS A 1 160 ? 23.857 25.242 -11.466 1.00 90.88 160 LYS A N 1
ATOM 1310 C CA . LYS A 1 160 ? 24.956 24.448 -12.034 1.00 90.88 160 LYS A CA 1
ATOM 1311 C C . LYS A 1 160 ? 24.507 23.031 -12.405 1.00 90.88 160 LYS A C 1
ATOM 1313 O O . LYS A 1 160 ? 23.783 22.393 -11.643 1.00 90.88 160 LYS A O 1
ATOM 1318 N N . PRO A 1 161 ? 25.032 22.456 -13.504 1.00 87.56 161 PRO A N 1
ATOM 1319 C CA . PRO A 1 161 ? 24.778 21.057 -13.854 1.00 87.56 161 PRO A CA 1
ATOM 1320 C C . PRO A 1 161 ? 25.163 20.058 -12.751 1.00 87.56 161 PRO A C 1
ATOM 1322 O O . PRO A 1 161 ? 24.506 19.033 -12.598 1.00 87.56 161 PRO A O 1
ATOM 1325 N N . SER A 1 162 ? 26.202 20.355 -11.963 1.00 88.56 162 SER A N 1
ATOM 1326 C CA . SER A 1 162 ? 26.614 19.522 -10.827 1.00 88.56 162 SER A CA 1
ATOM 1327 C C . SER A 1 162 ? 25.615 19.558 -9.669 1.00 88.56 162 SER A C 1
ATOM 1329 O O . SER A 1 162 ? 25.385 18.533 -9.041 1.00 88.56 162 SER A O 1
ATOM 1331 N N . GLU A 1 163 ? 25.009 20.719 -9.405 1.00 92.00 163 GLU A N 1
ATOM 1332 C CA . GLU A 1 163 ? 23.990 20.894 -8.359 1.00 92.00 163 GLU A CA 1
ATOM 1333 C C . GLU A 1 163 ? 22.721 20.125 -8.745 1.00 92.00 163 GLU A C 1
ATOM 1335 O O . GLU A 1 163 ? 22.223 19.327 -7.958 1.00 92.00 163 GLU A O 1
ATOM 1340 N N . LYS A 1 164 ? 22.301 20.233 -10.012 1.00 91.50 164 LYS A N 1
ATOM 1341 C CA . LYS A 1 164 ? 21.203 19.439 -10.586 1.00 91.50 164 LYS A CA 1
ATOM 1342 C C . LYS A 1 164 ? 21.427 17.929 -10.470 1.00 91.50 164 LYS A C 1
ATOM 1344 O O . LYS A 1 164 ? 20.500 17.183 -10.168 1.00 91.50 164 LYS A O 1
ATOM 1349 N N . ALA A 1 165 ? 22.649 17.466 -10.740 1.00 91.19 165 ALA A N 1
ATOM 1350 C CA . ALA A 1 165 ? 22.988 16.051 -10.622 1.00 91.19 165 ALA A CA 1
ATOM 1351 C C . ALA A 1 165 ? 22.976 15.573 -9.161 1.00 91.19 165 ALA A C 1
ATOM 1353 O O . ALA A 1 165 ? 22.484 14.477 -8.901 1.00 91.19 165 ALA A O 1
ATOM 1354 N N . SER A 1 166 ? 23.476 16.395 -8.229 1.00 92.56 166 SER A N 1
ATOM 1355 C CA . SER A 1 166 ? 23.431 16.108 -6.789 1.00 92.56 166 SER A CA 1
ATOM 1356 C C . SER A 1 166 ? 21.993 16.014 -6.295 1.00 92.56 166 SER A C 1
ATOM 1358 O O . SER A 1 166 ? 21.631 15.007 -5.704 1.00 92.56 166 SER A O 1
ATOM 1360 N N . TYR A 1 167 ? 21.148 16.986 -6.649 1.00 93.94 167 TYR A N 1
ATOM 1361 C CA . TYR A 1 167 ? 19.736 17.000 -6.267 1.00 93.94 167 TYR A CA 1
ATOM 1362 C C . TYR A 1 167 ? 19.007 15.719 -6.690 1.00 93.94 167 TYR A C 1
ATOM 1364 O O . TYR A 1 167 ? 18.328 15.076 -5.895 1.00 93.94 167 TYR A O 1
ATOM 1372 N N . LEU A 1 168 ? 19.194 15.287 -7.942 1.00 93.94 168 LEU A N 1
ATOM 1373 C CA . LEU A 1 168 ? 18.585 14.045 -8.421 1.00 93.94 168 LEU A CA 1
ATOM 1374 C C . LEU A 1 168 ? 19.164 12.795 -7.743 1.00 93.94 168 LEU A C 1
ATOM 1376 O O . LEU A 1 168 ? 18.466 11.786 -7.658 1.00 93.94 168 LEU A O 1
ATOM 1380 N N . ALA A 1 169 ? 20.422 12.818 -7.299 1.00 93.56 169 ALA A N 1
ATOM 1381 C CA . ALA A 1 169 ? 21.009 11.722 -6.532 1.00 93.56 169 ALA A CA 1
ATOM 1382 C C . ALA A 1 169 ? 20.418 11.653 -5.116 1.00 93.56 169 ALA A C 1
ATOM 1384 O O . ALA A 1 169 ? 20.047 10.565 -4.675 1.00 93.56 169 ALA A O 1
ATOM 1385 N N . ASP A 1 170 ? 20.256 12.801 -4.461 1.00 94.38 170 ASP A N 1
ATOM 1386 C CA . ASP A 1 170 ? 19.645 12.916 -3.136 1.00 94.38 170 ASP A CA 1
ATOM 1387 C C . ASP A 1 170 ? 18.172 12.483 -3.181 1.00 94.38 170 ASP A C 1
ATOM 1389 O O . ASP A 1 170 ? 17.752 11.640 -2.390 1.00 94.38 170 ASP A O 1
ATOM 1393 N N . PHE A 1 171 ? 17.421 12.925 -4.197 1.00 95.00 171 PHE A N 1
ATOM 1394 C CA . PHE A 1 171 ? 16.046 12.480 -4.443 1.00 95.00 171 PHE A CA 1
ATOM 1395 C C . PHE A 1 171 ? 15.944 10.956 -4.619 1.00 95.00 171 PHE A C 1
ATOM 1397 O O . PHE A 1 171 ? 15.066 10.309 -4.047 1.00 95.00 171 PHE A O 1
ATOM 1404 N N . LYS A 1 172 ? 16.848 10.344 -5.397 1.00 94.56 172 LYS A N 1
ATOM 1405 C CA . LYS A 1 172 ? 16.874 8.879 -5.554 1.00 94.56 172 LYS A CA 1
ATOM 1406 C C . LYS A 1 172 ? 17.133 8.183 -4.224 1.00 94.56 172 LYS A C 1
ATOM 1408 O O . LYS A 1 172 ? 16.438 7.220 -3.912 1.00 94.56 172 LYS A O 1
ATOM 1413 N N . HIS A 1 173 ? 18.097 8.680 -3.449 1.00 94.44 173 HIS A N 1
ATOM 1414 C CA . HIS A 1 173 ? 18.414 8.137 -2.133 1.00 94.44 173 HIS A CA 1
ATOM 1415 C C . HIS A 1 173 ? 17.204 8.235 -1.196 1.00 94.44 173 HIS A C 1
ATOM 1417 O O . HIS A 1 173 ? 16.904 7.276 -0.483 1.00 94.44 173 HIS A O 1
ATOM 1423 N N . GLU A 1 174 ? 16.489 9.355 -1.190 1.00 94.00 174 GLU A N 1
ATOM 1424 C CA . GLU A 1 174 ? 15.278 9.534 -0.388 1.00 94.00 174 GLU A CA 1
ATOM 1425 C C . GLU A 1 174 ? 14.201 8.516 -0.780 1.00 94.00 174 GLU A C 1
ATOM 1427 O O . GLU A 1 174 ? 13.715 7.770 0.072 1.00 94.00 174 GLU A O 1
ATOM 1432 N N . VAL A 1 175 ? 13.894 8.399 -2.076 1.00 93.62 175 VAL A N 1
ATOM 1433 C CA . VAL A 1 175 ? 12.904 7.434 -2.581 1.00 93.62 175 VAL A CA 1
ATOM 1434 C C . VAL A 1 175 ? 13.302 5.993 -2.255 1.00 93.62 175 VAL A C 1
ATOM 1436 O O . VAL A 1 175 ? 12.448 5.201 -1.852 1.00 93.62 175 VAL A O 1
ATOM 1439 N N . ASP A 1 176 ? 14.580 5.639 -2.396 1.00 93.69 176 ASP A N 1
ATOM 1440 C CA . ASP A 1 176 ? 15.085 4.308 -2.044 1.00 93.69 176 ASP A CA 1
ATOM 1441 C C . ASP A 1 176 ? 15.014 4.051 -0.534 1.00 93.69 176 ASP A C 1
ATOM 1443 O O . ASP A 1 176 ? 14.704 2.936 -0.118 1.00 93.69 176 ASP A O 1
ATOM 1447 N N . THR A 1 177 ? 15.225 5.079 0.289 1.00 93.50 177 THR A N 1
ATOM 1448 C CA . THR A 1 177 ? 15.122 4.990 1.754 1.00 93.50 177 THR A CA 1
ATOM 1449 C C . THR A 1 177 ? 13.676 4.760 2.180 1.00 93.50 177 THR A C 1
ATOM 1451 O O . THR A 1 177 ? 13.392 3.847 2.956 1.00 93.50 177 THR A O 1
ATOM 1454 N N . VAL A 1 178 ? 12.739 5.536 1.629 1.00 91.25 178 VAL A N 1
ATOM 1455 C CA . VAL A 1 178 ? 11.298 5.369 1.873 1.00 91.25 178 VAL A CA 1
ATOM 1456 C C . VAL A 1 178 ? 10.829 3.994 1.401 1.00 91.25 178 VAL A C 1
ATOM 1458 O O . VAL A 1 178 ? 10.093 3.313 2.115 1.00 91.25 178 VAL A O 1
ATOM 1461 N N . ALA A 1 179 ? 11.303 3.535 0.243 1.00 91.19 179 ALA A N 1
ATOM 1462 C CA . ALA A 1 179 ? 10.980 2.209 -0.263 1.00 91.19 179 ALA A CA 1
ATOM 1463 C C . ALA A 1 179 ? 11.565 1.077 0.590 1.00 91.19 179 ALA A C 1
ATOM 1465 O O . ALA A 1 179 ? 10.879 0.086 0.832 1.00 91.19 179 ALA A O 1
ATOM 1466 N N . ALA A 1 180 ? 12.799 1.218 1.081 1.00 92.31 180 ALA A N 1
ATOM 1467 C CA . ALA A 1 180 ? 13.402 0.258 2.000 1.00 92.31 180 ALA A CA 1
ATOM 1468 C C . ALA A 1 180 ? 12.621 0.185 3.320 1.00 92.31 180 ALA A C 1
ATOM 1470 O O . ALA A 1 180 ? 12.367 -0.910 3.822 1.00 92.31 180 ALA A O 1
ATOM 1471 N N . ASN A 1 181 ? 12.166 1.328 3.840 1.00 90.44 181 ASN A N 1
ATOM 1472 C CA . ASN A 1 181 ? 11.306 1.385 5.021 1.00 90.44 181 ASN A CA 1
ATOM 1473 C C . ASN A 1 181 ? 9.942 0.728 4.761 1.00 90.44 181 ASN A C 1
ATOM 1475 O O . ASN A 1 181 ? 9.453 -0.022 5.606 1.00 90.44 181 ASN A O 1
ATOM 1479 N N . ALA A 1 182 ? 9.340 0.954 3.589 1.00 89.56 182 ALA A N 1
ATOM 1480 C CA . ALA A 1 182 ? 8.091 0.305 3.193 1.00 89.56 182 ALA A CA 1
ATOM 1481 C C . ALA A 1 182 ? 8.254 -1.220 3.061 1.00 89.56 182 ALA A C 1
ATOM 1483 O O . ALA A 1 182 ? 7.425 -1.968 3.578 1.00 89.56 182 ALA A O 1
ATOM 1484 N N . ASP A 1 183 ? 9.335 -1.696 2.438 1.00 90.88 183 ASP A N 1
ATOM 1485 C CA . ASP A 1 183 ? 9.646 -3.126 2.311 1.00 90.88 183 ASP A CA 1
ATOM 1486 C C . ASP A 1 183 ? 9.924 -3.770 3.680 1.00 90.88 183 ASP A C 1
ATOM 1488 O O . ASP A 1 183 ? 9.411 -4.848 3.984 1.00 90.88 183 ASP A O 1
ATOM 1492 N N . ALA A 1 184 ? 10.657 -3.082 4.562 1.00 90.50 184 ALA A N 1
ATOM 1493 C CA . ALA A 1 184 ? 10.868 -3.518 5.941 1.00 90.50 184 ALA A CA 1
ATOM 1494 C C . ALA A 1 184 ? 9.543 -3.613 6.716 1.00 90.50 184 ALA A C 1
ATOM 1496 O O . ALA A 1 184 ? 9.314 -4.589 7.434 1.00 90.50 184 ALA A O 1
ATOM 1497 N N . LYS A 1 185 ? 8.638 -2.647 6.523 1.00 89.62 185 LYS A N 1
ATOM 1498 C CA . LYS A 1 185 ? 7.301 -2.638 7.129 1.00 89.62 185 LYS A CA 1
ATOM 1499 C C . LYS A 1 185 ? 6.436 -3.798 6.633 1.00 89.62 185 LYS A C 1
ATOM 1501 O O . LYS A 1 185 ? 5.785 -4.450 7.445 1.00 89.62 185 LYS A O 1
ATOM 1506 N N . VAL A 1 186 ? 6.474 -4.103 5.332 1.00 90.25 186 VAL A N 1
ATOM 1507 C CA . VAL A 1 186 ? 5.801 -5.280 4.752 1.00 90.25 186 VAL A CA 1
ATOM 1508 C C . VAL A 1 186 ? 6.357 -6.566 5.343 1.00 90.25 186 VAL A C 1
ATOM 1510 O O . VAL A 1 186 ? 5.588 -7.419 5.772 1.00 90.25 186 VAL A O 1
ATOM 1513 N N . LYS A 1 187 ? 7.684 -6.711 5.405 1.00 90.62 187 LYS A N 1
ATOM 1514 C CA . LYS A 1 187 ? 8.331 -7.901 5.973 1.00 90.62 187 LYS A CA 1
ATOM 1515 C C . LYS A 1 187 ? 7.971 -8.095 7.445 1.00 90.62 187 LYS A C 1
ATOM 1517 O O . LYS A 1 187 ? 7.636 -9.213 7.834 1.00 90.62 187 LYS A O 1
ATOM 1522 N N . ARG A 1 188 ? 7.991 -7.020 8.242 1.00 89.44 188 ARG A N 1
ATOM 1523 C CA . ARG A 1 188 ? 7.546 -7.026 9.645 1.00 89.44 188 ARG A CA 1
ATOM 1524 C C . ARG A 1 188 ? 6.095 -7.486 9.750 1.00 89.44 188 ARG A C 1
ATOM 1526 O O . ARG A 1 188 ? 5.833 -8.452 10.463 1.00 89.44 188 ARG A O 1
ATOM 1533 N N . PHE A 1 189 ? 5.197 -6.893 8.964 1.00 89.44 189 PHE A N 1
ATOM 1534 C CA . PHE A 1 189 ? 3.785 -7.275 8.928 1.00 89.44 189 PHE A CA 1
ATOM 1535 C C . PHE A 1 189 ? 3.579 -8.750 8.551 1.00 89.44 189 PHE A C 1
ATOM 1537 O O . PHE A 1 189 ? 2.929 -9.489 9.287 1.00 89.44 189 PHE A O 1
ATOM 1544 N N . GLU A 1 190 ? 4.166 -9.214 7.446 1.00 90.06 190 GLU A N 1
ATOM 1545 C CA . GLU A 1 190 ? 4.013 -10.603 6.993 1.00 90.06 190 GLU A CA 1
ATOM 1546 C C . GLU A 1 190 ? 4.587 -11.604 8.011 1.00 90.06 190 GLU A C 1
ATOM 1548 O O . GLU A 1 190 ? 4.023 -12.679 8.205 1.00 90.06 190 GLU A O 1
ATOM 1553 N N . SER A 1 191 ? 5.667 -11.249 8.720 1.00 89.25 191 SER A N 1
ATOM 1554 C CA . SER A 1 191 ? 6.224 -12.092 9.789 1.00 89.25 191 SER A CA 1
ATOM 1555 C C . SER A 1 191 ? 5.360 -12.151 11.058 1.00 89.25 191 SER A C 1
ATOM 1557 O O . SER A 1 191 ? 5.398 -13.154 11.779 1.00 89.25 191 SER A O 1
ATOM 1559 N N . GLY A 1 192 ? 4.598 -11.087 11.334 1.00 86.44 192 GLY A N 1
ATOM 1560 C CA . GLY A 1 192 ? 3.746 -10.938 12.516 1.00 86.44 192 GLY A CA 1
ATOM 1561 C C . GLY A 1 192 ? 2.295 -11.375 12.307 1.00 86.44 192 GLY A C 1
ATOM 1562 O O . GLY A 1 192 ? 1.568 -11.594 13.274 1.00 86.44 192 GLY A O 1
ATOM 1563 N N . LYS A 1 193 ? 1.865 -11.555 11.058 1.00 87.81 193 LYS A N 1
ATOM 1564 C CA . LYS A 1 193 ? 0.485 -11.888 10.703 1.00 87.81 193 LYS A CA 1
ATOM 1565 C C . LYS A 1 193 ? -0.042 -13.114 11.461 1.00 87.81 193 LYS A C 1
ATOM 1567 O O . LYS A 1 193 ? 0.545 -14.197 11.409 1.00 87.81 193 LYS A O 1
ATOM 1572 N N . GLY A 1 194 ? -1.173 -12.946 12.147 1.00 85.81 194 GLY A N 1
ATOM 1573 C CA . GLY A 1 194 ? -1.817 -13.983 12.956 1.00 85.81 194 GLY A CA 1
ATOM 1574 C C . GLY A 1 194 ? -1.125 -14.310 14.285 1.00 85.81 194 GLY A C 1
ATOM 1575 O O . GLY A 1 194 ? -1.564 -15.234 14.970 1.00 85.81 194 GLY A O 1
ATOM 1576 N N . ARG A 1 195 ? -0.055 -13.598 14.664 1.00 88.56 195 ARG A N 1
ATOM 1577 C CA . ARG A 1 195 ? 0.600 -13.751 15.970 1.00 88.56 195 ARG A CA 1
ATOM 1578 C C . ARG A 1 195 ? 0.038 -12.737 16.960 1.00 88.56 195 ARG A C 1
ATOM 1580 O O . ARG A 1 195 ? -0.130 -11.565 16.640 1.00 88.56 195 ARG A O 1
ATOM 1587 N N . SER A 1 196 ? -0.219 -13.198 18.177 1.00 89.06 196 SER A N 1
ATOM 1588 C CA . SER A 1 196 ? -0.543 -12.343 19.316 1.00 89.06 196 SER A CA 1
ATOM 1589 C C . SER A 1 196 ? 0.733 -11.869 20.011 1.00 89.06 196 SER A C 1
ATOM 1591 O O . SER A 1 196 ? 1.684 -12.645 20.138 1.00 89.06 196 SER A O 1
ATOM 1593 N N . GLY A 1 197 ? 0.723 -10.646 20.532 1.00 89.38 197 GLY A N 1
ATOM 1594 C CA . GLY A 1 197 ? 1.807 -10.070 21.320 1.00 89.38 197 GLY A CA 1
ATOM 1595 C C . GLY A 1 197 ? 2.470 -8.878 20.641 1.00 89.38 197 GLY A C 1
ATOM 1596 O O . GLY A 1 197 ? 2.120 -8.496 19.524 1.00 89.38 197 GLY A O 1
ATOM 1597 N N . PHE A 1 198 ? 3.442 -8.312 21.347 1.00 89.44 198 PHE A N 1
ATOM 1598 C CA . PHE A 1 198 ? 4.212 -7.157 20.911 1.00 89.44 198 PHE A CA 1
ATOM 1599 C C . PHE A 1 198 ? 5.603 -7.573 20.443 1.00 89.44 198 PHE A C 1
ATOM 1601 O O . PHE A 1 198 ? 6.185 -8.533 20.955 1.00 89.44 198 PHE A O 1
ATOM 1608 N N . ASP A 1 199 ? 6.135 -6.829 19.486 1.00 88.12 199 ASP A N 1
ATOM 1609 C CA . ASP A 1 199 ? 7.538 -6.891 19.113 1.00 88.12 199 ASP A CA 1
ATOM 1610 C C . ASP A 1 199 ? 8.435 -6.086 20.068 1.00 88.12 199 ASP A C 1
ATOM 1612 O O . ASP A 1 199 ? 7.975 -5.488 21.043 1.00 88.12 199 ASP A O 1
ATOM 1616 N N . GLU A 1 200 ? 9.742 -6.098 19.791 1.00 86.62 200 GLU A N 1
ATOM 1617 C CA . GLU A 1 200 ? 10.769 -5.448 20.615 1.00 86.62 200 GLU A CA 1
ATOM 1618 C C . GLU A 1 200 ? 10.568 -3.926 20.738 1.00 86.62 200 GLU A C 1
ATOM 1620 O O . GLU A 1 200 ? 10.976 -3.335 21.738 1.00 86.62 200 GLU A O 1
ATOM 1625 N N . ASP A 1 201 ? 9.883 -3.296 19.778 1.00 85.19 201 ASP A N 1
ATOM 1626 C CA . ASP A 1 201 ? 9.607 -1.856 19.801 1.00 85.19 201 ASP A CA 1
ATOM 1627 C C . ASP A 1 201 ? 8.318 -1.514 20.578 1.00 85.19 201 ASP A C 1
ATOM 1629 O O . ASP A 1 201 ? 8.037 -0.337 20.851 1.00 85.19 201 ASP A O 1
ATOM 1633 N N . GLY A 1 202 ? 7.535 -2.526 20.969 1.00 86.12 202 GLY A N 1
ATOM 1634 C CA . GLY A 1 202 ? 6.229 -2.376 21.613 1.00 86.12 202 GLY A CA 1
ATOM 1635 C C . GLY A 1 202 ? 5.071 -2.190 20.630 1.00 86.12 202 GLY A C 1
ATOM 1636 O O . GLY A 1 202 ? 4.007 -1.711 21.027 1.00 86.12 202 GLY A O 1
ATOM 1637 N N . ILE A 1 203 ? 5.260 -2.545 19.358 1.00 90.62 203 ILE A N 1
ATOM 1638 C CA . ILE A 1 203 ? 4.190 -2.561 18.362 1.00 90.62 203 ILE A CA 1
ATOM 1639 C C . ILE A 1 203 ? 3.582 -3.965 18.325 1.00 90.62 203 ILE A C 1
ATOM 1641 O O . ILE A 1 203 ? 4.285 -4.964 18.463 1.00 90.62 203 ILE A O 1
ATOM 1645 N N . TRP A 1 204 ? 2.263 -4.065 18.184 1.00 91.19 204 TRP A N 1
ATOM 1646 C CA . TRP A 1 204 ? 1.585 -5.359 18.074 1.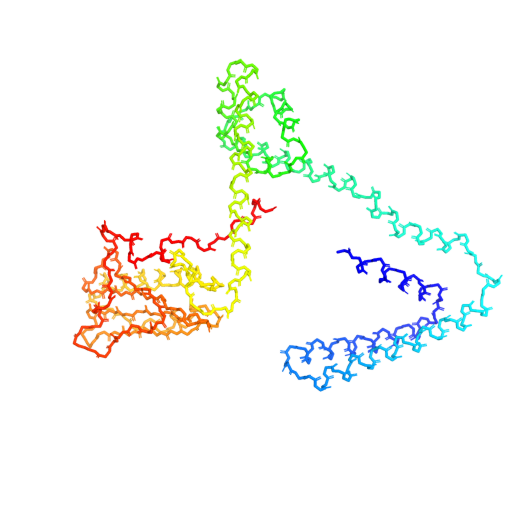00 91.19 204 TRP A CA 1
ATOM 1647 C C . TRP A 1 204 ? 2.105 -6.175 16.873 1.00 91.19 204 TRP A C 1
ATOM 1649 O O . TRP A 1 204 ? 2.646 -5.590 15.955 1.00 91.19 204 TRP A O 1
ATOM 1659 N N . PHE A 1 205 ? 1.970 -7.500 16.801 1.00 90.19 205 PHE A N 1
ATOM 1660 C CA . PHE A 1 205 ? 2.448 -8.251 15.621 1.00 90.19 205 PHE A CA 1
ATOM 1661 C C . PHE A 1 205 ? 1.475 -8.235 14.431 1.00 90.19 205 PHE A C 1
ATOM 1663 O O . PHE A 1 205 ? 1.891 -8.058 13.284 1.00 90.19 205 PHE A O 1
ATOM 1670 N N . ASP A 1 206 ? 0.180 -8.447 14.678 1.00 90.56 206 ASP A N 1
ATOM 1671 C CA . ASP A 1 206 ? -0.826 -8.569 13.618 1.00 90.56 206 ASP A CA 1
ATOM 1672 C C . ASP A 1 206 ? -1.544 -7.243 13.339 1.00 90.56 206 ASP A C 1
ATOM 1674 O O . ASP A 1 206 ? -2.471 -6.840 14.047 1.00 90.56 206 ASP A O 1
ATOM 1678 N N . TRP A 1 207 ? -1.135 -6.571 12.263 1.00 89.12 207 TRP A N 1
ATOM 1679 C CA . TRP A 1 207 ? -1.674 -5.260 11.886 1.00 89.12 207 TRP A CA 1
ATOM 1680 C C . TRP A 1 207 ? -2.886 -5.309 10.965 1.00 89.12 207 TRP A C 1
ATOM 1682 O O . TRP A 1 207 ? -3.365 -4.254 10.555 1.00 89.12 207 TRP A O 1
ATOM 1692 N N . THR A 1 208 ? -3.393 -6.502 10.636 1.00 88.69 208 THR A N 1
ATOM 1693 C CA . THR A 1 208 ? -4.338 -6.705 9.523 1.00 88.69 208 THR A CA 1
ATOM 1694 C C . THR A 1 208 ? -5.557 -5.786 9.603 1.00 88.69 208 THR A C 1
ATOM 1696 O O . THR A 1 208 ? -5.992 -5.265 8.582 1.00 88.69 208 THR A O 1
ATOM 1699 N N . TYR A 1 209 ? -6.069 -5.551 10.814 1.00 90.19 209 TYR A N 1
ATOM 1700 C CA . TYR A 1 209 ? -7.274 -4.754 11.053 1.00 90.19 209 TYR A CA 1
ATOM 1701 C C . TYR A 1 209 ? -7.022 -3.474 11.853 1.00 90.19 209 TYR A C 1
ATOM 1703 O O . TYR A 1 209 ? -7.959 -2.730 12.122 1.00 90.19 209 TYR A O 1
ATOM 1711 N N . LEU A 1 210 ? -5.778 -3.197 12.256 1.00 91.19 210 LEU A N 1
ATOM 1712 C CA . LEU A 1 210 ? -5.495 -2.138 13.228 1.00 91.19 210 LEU A CA 1
ATOM 1713 C C . LEU A 1 210 ? -5.791 -0.736 12.680 1.00 91.19 210 LEU A C 1
ATOM 1715 O O . LEU A 1 210 ? -6.379 0.078 13.387 1.00 91.19 210 LEU A O 1
ATOM 1719 N N . GLU A 1 211 ? -5.457 -0.463 11.417 1.00 91.56 211 GLU A N 1
ATOM 1720 C CA . GLU A 1 211 ? -5.762 0.833 10.787 1.00 91.56 211 GLU A CA 1
ATOM 1721 C C . GLU A 1 211 ? -7.277 1.034 10.581 1.00 91.56 211 GLU A C 1
ATOM 1723 O O . GLU A 1 211 ? -7.814 2.124 10.800 1.00 91.56 211 GLU A O 1
ATOM 1728 N N . GLU A 1 212 ? -7.988 -0.037 10.214 1.00 91.56 212 GLU A N 1
ATOM 1729 C CA . GLU A 1 212 ? -9.447 -0.025 10.064 1.00 91.56 212 GLU A CA 1
ATOM 1730 C C . GLU A 1 212 ? -10.137 0.194 11.415 1.00 91.56 212 GLU A C 1
ATOM 1732 O O . GLU A 1 212 ? -11.063 0.995 11.509 1.00 91.56 212 GLU A O 1
ATOM 1737 N N . MET A 1 213 ? -9.642 -0.444 12.481 1.00 93.12 213 MET A N 1
ATOM 1738 C CA . MET A 1 213 ? -10.129 -0.253 13.849 1.00 93.12 213 MET A CA 1
ATOM 1739 C C . MET A 1 213 ? -9.950 1.189 14.325 1.00 93.12 213 MET A C 1
ATOM 1741 O O . MET A 1 213 ? -10.877 1.748 14.907 1.00 93.12 213 MET A O 1
ATOM 1745 N N . LYS A 1 214 ? -8.806 1.828 14.046 1.00 92.62 214 LYS A N 1
ATOM 1746 C CA . LYS A 1 214 ? -8.610 3.253 14.364 1.00 92.62 214 LYS A CA 1
ATOM 1747 C C . LYS A 1 214 ? -9.613 4.136 13.634 1.00 92.62 214 LYS A C 1
ATOM 1749 O O . LYS A 1 214 ? -10.249 4.979 14.260 1.00 92.62 214 LYS A O 1
ATOM 1754 N N . SER A 1 215 ? -9.771 3.928 12.328 1.00 91.62 215 SER A N 1
ATOM 1755 C CA . SER A 1 215 ? -10.712 4.693 11.496 1.00 91.62 215 SER A CA 1
ATOM 1756 C C . SER A 1 215 ? -12.160 4.519 11.974 1.00 91.62 215 SER A C 1
ATOM 1758 O O . SER A 1 215 ? -12.923 5.485 12.056 1.00 91.62 215 SER A O 1
ATOM 1760 N N . PHE A 1 216 ? -12.522 3.293 12.357 1.00 93.44 216 PHE A N 1
ATOM 1761 C CA . PHE A 1 216 ? -13.797 2.957 12.982 1.00 93.44 216 PHE A CA 1
ATOM 1762 C C . PHE A 1 216 ? -14.014 3.726 14.294 1.00 93.44 216 PHE A C 1
ATOM 1764 O O . PHE A 1 216 ? -15.022 4.418 14.439 1.00 93.44 216 PHE A O 1
ATOM 1771 N N . LEU A 1 217 ? -13.058 3.664 15.225 1.00 92.69 217 LEU A N 1
ATOM 1772 C CA . LEU A 1 217 ? -13.165 4.333 16.524 1.00 92.69 217 LEU A CA 1
ATOM 1773 C C . LEU A 1 217 ? -13.237 5.856 16.378 1.00 92.69 217 LEU A C 1
ATOM 1775 O O . LEU A 1 217 ? -14.049 6.488 17.049 1.00 92.69 217 LEU A O 1
ATOM 1779 N N . TRP A 1 218 ? -12.476 6.440 15.449 1.00 91.75 218 TRP A N 1
ATOM 1780 C CA . TRP A 1 218 ? -12.575 7.864 15.108 1.00 91.75 218 TRP A CA 1
ATOM 1781 C C . TRP A 1 218 ? -13.957 8.253 14.576 1.00 91.75 218 TRP A C 1
ATOM 1783 O O . TRP A 1 218 ? -14.482 9.315 14.922 1.00 91.75 218 TRP A O 1
ATOM 1793 N N . THR A 1 219 ? -14.568 7.388 13.762 1.00 91.94 219 THR A N 1
ATOM 1794 C CA . THR A 1 219 ? -15.919 7.607 13.228 1.00 91.94 219 THR A CA 1
ATOM 1795 C C . THR A 1 219 ? -16.951 7.604 14.352 1.00 91.94 219 THR A C 1
ATOM 1797 O O . THR A 1 219 ? -17.755 8.530 14.445 1.00 91.94 219 THR A O 1
ATOM 1800 N N . ILE A 1 220 ? -16.902 6.610 15.246 1.00 92.06 220 ILE A N 1
ATOM 1801 C CA . ILE A 1 220 ? -17.806 6.537 16.402 1.00 92.06 220 ILE A CA 1
ATOM 1802 C C . ILE A 1 220 ? -17.603 7.735 17.332 1.00 92.06 220 ILE A C 1
ATOM 1804 O O . ILE A 1 220 ? -18.581 8.380 17.698 1.00 92.06 220 ILE A O 1
ATOM 1808 N N . ALA A 1 221 ? -16.356 8.094 17.645 1.00 91.06 221 ALA A N 1
ATOM 1809 C CA . ALA A 1 221 ? -16.062 9.238 18.504 1.00 91.06 221 ALA A CA 1
ATOM 1810 C C . ALA A 1 221 ? -16.604 10.557 17.935 1.00 91.06 221 ALA A C 1
ATOM 1812 O O . ALA A 1 221 ? -17.154 11.376 18.671 1.00 91.06 221 ALA A O 1
ATOM 1813 N N . SER A 1 222 ? -16.504 10.745 16.616 1.00 90.81 222 SER A N 1
ATOM 1814 C CA . SER A 1 222 ? -17.050 11.923 15.934 1.00 90.81 222 SER A CA 1
ATOM 1815 C C . SER A 1 222 ? -18.580 11.970 16.002 1.00 90.81 222 SER A C 1
ATOM 1817 O O . SER A 1 222 ? -19.151 13.028 16.269 1.00 90.81 222 SER A O 1
ATOM 1819 N N . LEU A 1 223 ? -19.246 10.827 15.804 1.00 91.56 223 LEU A N 1
ATOM 1820 C CA . LEU A 1 223 ? -20.705 10.721 15.891 1.00 91.56 223 LEU A CA 1
ATOM 1821 C C . LEU A 1 223 ? -21.213 10.959 17.320 1.00 91.56 223 LEU A C 1
ATOM 1823 O O . LEU A 1 223 ? -22.171 11.708 17.502 1.00 91.56 223 LEU A O 1
ATOM 1827 N N . GLU A 1 224 ? -20.569 10.376 18.333 1.00 91.12 224 GLU A N 1
ATOM 1828 C CA . GLU A 1 224 ? -20.925 10.605 19.740 1.00 91.12 224 GLU A CA 1
ATOM 1829 C C . GLU A 1 224 ? -20.726 12.066 20.145 1.00 91.12 224 GLU A C 1
ATOM 1831 O O . GLU A 1 224 ? -21.587 12.652 20.802 1.00 91.12 224 GLU A O 1
ATOM 1836 N N . ASN A 1 225 ? -19.635 12.695 19.700 1.00 90.38 225 ASN A N 1
ATOM 1837 C CA . ASN A 1 225 ? -19.393 14.109 19.969 1.00 90.38 225 ASN A CA 1
ATOM 1838 C C . ASN A 1 225 ? -20.465 15.007 19.326 1.00 90.38 225 ASN A C 1
ATOM 1840 O O . ASN A 1 225 ? -20.957 15.946 19.952 1.00 90.38 225 ASN A O 1
ATOM 1844 N N . GLN A 1 226 ? -20.896 14.695 18.100 1.00 90.56 226 GLN A N 1
ATOM 1845 C CA . GLN A 1 226 ? -22.017 15.397 17.472 1.00 90.56 226 GLN A CA 1
ATOM 1846 C C . GLN A 1 226 ? -23.307 15.250 18.295 1.00 90.56 226 GLN A C 1
ATOM 1848 O O . GLN A 1 226 ? -24.010 16.235 18.525 1.00 90.56 226 GLN A O 1
ATOM 1853 N N . ARG A 1 227 ? -23.609 14.042 18.785 1.00 89.19 227 ARG A N 1
ATOM 1854 C CA . ARG A 1 227 ? -24.799 13.775 19.612 1.00 89.19 227 ARG A CA 1
ATOM 1855 C C . ARG A 1 227 ? -24.777 14.513 20.941 1.00 89.19 227 ARG A C 1
ATOM 1857 O O . ARG A 1 227 ? -25.810 15.051 21.354 1.00 89.19 227 ARG A O 1
ATOM 1864 N N . TRP A 1 228 ? -23.606 14.595 21.563 1.00 89.88 228 TRP A N 1
ATOM 1865 C CA . TRP A 1 228 ? -23.401 15.399 22.758 1.00 89.88 228 TRP A CA 1
ATOM 1866 C C . TRP A 1 228 ? -23.698 16.879 22.500 1.00 89.88 228 TRP A C 1
ATOM 1868 O O . TRP A 1 228 ? -24.459 17.486 23.249 1.00 89.88 228 TRP A O 1
ATOM 1878 N N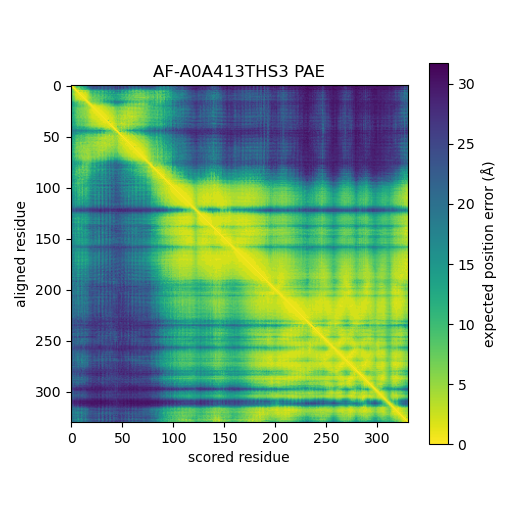 . MET A 1 229 ? -23.182 17.452 21.408 1.00 89.56 229 MET A N 1
ATOM 1879 C CA . MET A 1 229 ? -23.448 18.853 21.053 1.00 89.56 229 MET A CA 1
ATOM 1880 C C . MET A 1 229 ? -24.935 19.136 20.781 1.00 89.56 229 MET A C 1
ATOM 1882 O O . MET A 1 229 ? -25.416 20.226 21.082 1.00 89.56 229 MET A O 1
ATOM 1886 N N . GLU A 1 230 ? -25.671 18.172 20.222 1.00 91.12 230 GLU A N 1
ATOM 1887 C CA . GLU A 1 230 ? -27.098 18.323 19.902 1.00 91.12 230 GLU A CA 1
ATOM 1888 C C . GLU A 1 230 ? -28.015 18.183 21.126 1.00 91.12 230 GLU A C 1
ATOM 1890 O O . GLU A 1 230 ? -29.047 18.851 21.203 1.00 91.12 230 GLU A O 1
ATOM 1895 N N . SER A 1 231 ? -27.683 17.287 22.060 1.00 87.81 231 SER A N 1
ATOM 1896 C CA . SER A 1 231 ? -28.626 16.830 23.093 1.00 87.81 231 SER A CA 1
ATOM 1897 C C . SER A 1 231 ? -28.093 16.851 24.527 1.00 87.81 231 SER A C 1
ATOM 1899 O O . SER A 1 231 ? -28.864 16.625 25.458 1.00 87.81 231 SER A O 1
ATOM 1901 N N . GLY A 1 232 ? -26.800 17.126 24.721 1.00 87.81 232 GLY A N 1
ATOM 1902 C CA . GLY A 1 232 ? -26.133 17.062 26.024 1.00 87.81 232 GLY A CA 1
ATOM 1903 C C . GLY A 1 232 ? -26.052 15.648 26.606 1.00 87.81 232 GLY A C 1
ATOM 1904 O O . GLY A 1 232 ? -25.916 15.502 27.817 1.00 87.81 232 GLY A O 1
ATOM 1905 N N . ALA A 1 233 ? -26.206 14.616 25.770 1.00 87.50 233 ALA A N 1
ATOM 1906 C CA . ALA A 1 233 ? -26.134 13.215 26.162 1.00 87.50 233 ALA A CA 1
ATOM 1907 C C . ALA A 1 233 ? -25.593 12.346 25.016 1.00 87.50 233 ALA A C 1
ATOM 1909 O O . ALA A 1 233 ? -25.887 12.586 23.843 1.00 87.50 233 ALA A O 1
ATOM 1910 N N . TYR A 1 234 ? -24.840 11.303 25.362 1.00 88.00 234 TYR A N 1
ATOM 1911 C CA . TYR A 1 234 ? -24.389 10.283 24.413 1.00 88.00 234 TYR A CA 1
ATOM 1912 C C . TYR A 1 234 ? -25.518 9.312 24.038 1.00 88.00 234 TYR A C 1
ATOM 1914 O O . TYR A 1 234 ? -26.495 9.135 24.780 1.00 88.00 234 TYR A O 1
ATOM 1922 N N . SER A 1 235 ? -25.411 8.675 22.871 1.00 84.56 235 SER A N 1
ATOM 1923 C CA . SER A 1 235 ? -26.483 7.844 22.303 1.00 84.56 235 SER A CA 1
ATOM 1924 C C . SER A 1 235 ? -26.035 6.405 22.069 1.00 84.56 235 SER A C 1
ATOM 1926 O O . SER A 1 235 ? -24.859 6.137 21.909 1.00 84.56 235 SER A O 1
ATOM 1928 N N . SER A 1 236 ? -26.958 5.442 22.041 1.00 79.69 236 SER A N 1
ATOM 1929 C CA . SER A 1 236 ? -26.605 4.069 21.663 1.00 79.69 236 SER A CA 1
ATOM 1930 C C . SER A 1 236 ? -26.479 3.997 20.140 1.00 79.69 236 SER A C 1
ATOM 1932 O O . SER A 1 236 ? -27.476 3.842 19.432 1.00 79.69 236 SER A O 1
ATOM 1934 N N . LEU A 1 237 ? -25.262 4.157 19.620 1.00 84.19 237 LEU A N 1
ATOM 1935 C CA . LEU A 1 237 ? -24.955 4.075 18.189 1.00 84.19 237 LEU A CA 1
ATOM 1936 C C . LEU A 1 237 ? -24.860 2.622 17.679 1.00 84.19 237 LEU A C 1
ATOM 1938 O O . LEU A 1 237 ? -24.033 2.331 16.820 1.00 84.19 237 LEU A O 1
ATOM 1942 N N . ASP A 1 238 ? -25.708 1.707 18.156 1.00 84.19 238 ASP A N 1
ATOM 1943 C CA . ASP A 1 238 ? -25.596 0.261 17.886 1.00 84.19 238 ASP A CA 1
ATOM 1944 C C . ASP A 1 238 ? -25.636 -0.083 16.387 1.00 84.19 238 ASP A C 1
ATOM 1946 O O . ASP A 1 238 ? -24.920 -0.967 15.916 1.00 84.19 238 ASP A O 1
ATOM 1950 N N . GLU A 1 239 ? -26.453 0.624 15.604 1.00 82.94 239 GLU A N 1
ATOM 1951 C CA . GLU A 1 239 ? -26.542 0.407 14.156 1.00 82.94 239 GLU A CA 1
ATOM 1952 C C . GLU A 1 239 ? -25.267 0.864 13.432 1.00 82.94 239 GLU A C 1
ATOM 1954 O O . GLU A 1 239 ? -24.742 0.145 12.580 1.00 82.94 239 GLU A O 1
ATOM 1959 N N . ALA A 1 240 ? -24.730 2.033 13.798 1.00 83.88 240 ALA A N 1
ATOM 1960 C CA . ALA A 1 240 ? -23.472 2.530 13.245 1.00 83.88 240 ALA A CA 1
ATOM 1961 C C . ALA A 1 240 ? -22.297 1.646 13.690 1.00 83.88 240 ALA A C 1
ATOM 1963 O O . ALA A 1 240 ? -21.464 1.275 12.867 1.00 83.88 240 ALA A O 1
ATOM 1964 N N . PHE A 1 241 ? -22.279 1.239 14.959 1.00 89.00 241 PHE A N 1
ATOM 1965 C CA . PHE A 1 241 ? -21.298 0.323 15.526 1.00 89.00 241 PHE A CA 1
ATOM 1966 C C . PHE A 1 241 ? -21.221 -0.975 14.714 1.00 89.00 241 PHE A C 1
ATOM 1968 O O . PHE A 1 241 ? -20.169 -1.302 14.172 1.00 89.00 241 PHE A O 1
ATOM 1975 N N . ASN A 1 242 ? -22.352 -1.666 14.538 1.00 86.44 242 ASN A N 1
ATOM 1976 C CA . ASN A 1 242 ? -22.403 -2.929 13.797 1.00 86.44 242 ASN A CA 1
ATOM 1977 C C . ASN A 1 242 ? -22.069 -2.773 12.307 1.00 86.44 242 ASN A C 1
ATOM 1979 O O . ASN A 1 242 ? -21.607 -3.722 11.677 1.00 86.44 242 ASN A O 1
ATOM 1983 N N . ARG A 1 243 ? -22.315 -1.595 11.726 1.00 86.38 243 ARG A N 1
ATOM 1984 C CA . ARG A 1 243 ? -22.035 -1.325 10.313 1.00 86.38 243 ARG A CA 1
ATOM 1985 C C . ARG A 1 243 ? -20.568 -1.001 10.039 1.00 86.38 243 ARG A C 1
ATOM 1987 O O . ARG A 1 243 ? -20.078 -1.342 8.965 1.00 86.38 243 ARG A O 1
ATOM 1994 N N . PHE A 1 244 ? -19.906 -0.298 10.955 1.00 87.56 244 PHE A N 1
ATOM 1995 C CA . PHE A 1 244 ? -18.533 0.171 10.770 1.00 87.56 244 PHE A CA 1
ATOM 1996 C C . PHE A 1 244 ? -17.480 -0.718 11.443 1.00 87.56 244 PHE A C 1
ATOM 1998 O O . PHE A 1 244 ? -16.298 -0.551 11.145 1.00 87.56 244 PHE A O 1
ATOM 2005 N N . LEU A 1 245 ? -17.871 -1.655 12.317 1.00 89.50 245 LEU A N 1
ATOM 2006 C CA . LEU A 1 245 ? -16.938 -2.611 12.911 1.00 89.50 245 LEU A CA 1
ATOM 2007 C C . LEU A 1 245 ? -16.285 -3.469 11.804 1.00 89.50 245 LEU A C 1
ATOM 2009 O O . LEU A 1 245 ? -17.006 -4.086 11.013 1.00 89.50 245 LEU A O 1
ATOM 2013 N N . PRO A 1 246 ? -14.942 -3.542 11.731 1.00 89.19 246 PRO A N 1
ATOM 2014 C CA . PRO A 1 246 ? -14.260 -4.325 10.706 1.00 89.19 246 PRO A CA 1
ATOM 2015 C C . PRO A 1 246 ? -14.643 -5.810 10.736 1.00 89.19 246 PRO A C 1
ATOM 2017 O O . PRO A 1 246 ? -14.760 -6.423 11.799 1.00 89.19 246 PRO A O 1
ATOM 2020 N N . ASN A 1 247 ? -14.797 -6.412 9.554 1.00 83.56 247 ASN A N 1
ATOM 2021 C CA . ASN A 1 247 ? -15.196 -7.814 9.418 1.00 83.56 247 ASN A CA 1
ATOM 2022 C C . ASN A 1 247 ? -14.145 -8.752 10.032 1.00 83.56 247 ASN A C 1
ATOM 2024 O O . ASN A 1 247 ? -13.051 -8.909 9.490 1.00 83.56 247 ASN A O 1
ATOM 2028 N N . GLY A 1 248 ? -14.512 -9.424 11.125 1.00 81.88 248 GLY A N 1
ATOM 2029 C CA . GLY A 1 248 ? -13.632 -10.329 11.871 1.00 81.88 248 GLY A CA 1
ATOM 2030 C C . GLY A 1 248 ? -13.152 -9.762 13.207 1.00 81.88 248 GLY A C 1
ATOM 2031 O O . GLY A 1 248 ? -12.628 -10.522 14.019 1.00 81.88 248 GLY A O 1
ATOM 2032 N N . CYS A 1 249 ? -13.372 -8.473 13.466 1.00 88.62 249 CYS A N 1
ATOM 2033 C CA . CYS A 1 249 ? -13.154 -7.878 14.777 1.00 88.62 249 CYS A CA 1
ATOM 2034 C C . CYS A 1 249 ? -14.394 -8.041 15.664 1.00 88.62 249 CYS A C 1
ATOM 2036 O O . CYS A 1 249 ? -15.525 -8.069 15.181 1.00 88.62 249 CYS A O 1
ATOM 2038 N N . ASN A 1 250 ? -14.170 -8.112 16.973 1.00 90.06 250 ASN A N 1
ATOM 2039 C CA . ASN A 1 250 ? -15.219 -8.033 17.989 1.00 90.06 250 ASN A CA 1
ATOM 2040 C C . ASN A 1 250 ? -15.147 -6.676 18.687 1.00 90.06 250 ASN A C 1
ATOM 2042 O O . ASN A 1 250 ? -14.140 -5.986 18.597 1.00 90.06 250 ASN A O 1
ATOM 2046 N N . GLY A 1 251 ? -16.181 -6.284 19.417 1.00 89.56 251 GLY A N 1
ATOM 2047 C CA . GLY A 1 251 ? -16.147 -5.044 20.179 1.00 89.56 251 GLY A CA 1
ATOM 2048 C C . GLY A 1 251 ? -17.463 -4.772 20.880 1.00 89.56 251 GLY A C 1
ATOM 2049 O O . GLY A 1 251 ? -18.422 -5.534 20.741 1.00 89.56 251 GLY A O 1
ATOM 2050 N N . SER A 1 252 ? -17.520 -3.681 21.631 1.00 89.75 252 SER A N 1
ATOM 2051 C CA . SER A 1 252 ? -18.770 -3.189 22.208 1.00 89.75 252 SER A CA 1
ATOM 2052 C C . SER A 1 252 ? -18.722 -1.679 22.414 1.00 89.75 252 SER A C 1
ATOM 2054 O O . SER A 1 252 ? -17.650 -1.084 22.542 1.00 89.75 252 SER A O 1
ATOM 2056 N N . LEU A 1 253 ? -19.910 -1.080 22.453 1.00 90.19 253 LEU A N 1
ATOM 2057 C CA . LEU A 1 253 ? -20.148 0.298 22.855 1.00 90.19 253 LEU A CA 1
ATOM 2058 C C . LEU A 1 253 ? -20.947 0.272 24.159 1.00 90.19 253 LEU A C 1
ATOM 2060 O O . LEU A 1 253 ? -22.034 -0.301 24.217 1.00 90.19 253 LEU A O 1
ATOM 2064 N N . LEU A 1 254 ? -20.403 0.877 25.208 1.00 89.69 254 LEU A N 1
ATOM 2065 C CA . LEU A 1 254 ? -21.049 1.011 26.506 1.00 89.69 254 LEU A CA 1
ATOM 2066 C C . LEU A 1 254 ? -21.261 2.481 26.844 1.00 89.69 254 LEU A C 1
ATOM 2068 O O . LEU A 1 254 ? -20.408 3.330 26.595 1.00 89.69 254 LEU A O 1
ATOM 2072 N N . LEU A 1 255 ? -22.400 2.757 27.469 1.00 88.81 255 LEU A N 1
ATOM 2073 C CA . LEU A 1 255 ? -22.763 4.073 27.975 1.00 88.81 255 LEU A CA 1
ATOM 2074 C C . LEU A 1 255 ? -22.836 4.027 29.499 1.00 88.81 255 LEU A C 1
ATOM 2076 O O . LEU A 1 255 ? -23.332 3.059 30.083 1.00 88.81 255 LEU A O 1
ATOM 2080 N N . SER A 1 256 ? -22.403 5.106 30.141 1.00 87.69 256 SER A N 1
ATOM 2081 C CA . SER A 1 256 ? -22.695 5.349 31.552 1.00 87.69 256 SER A CA 1
ATOM 2082 C C . SER A 1 256 ? -24.210 5.427 31.779 1.00 87.69 256 SER A C 1
ATOM 2084 O O . SER A 1 256 ? -24.973 5.823 30.893 1.00 87.69 256 SER A O 1
ATOM 2086 N N . ARG A 1 257 ? -24.668 5.103 32.997 1.00 82.56 257 ARG A N 1
ATOM 2087 C CA . ARG A 1 257 ? -26.093 5.186 33.377 1.00 82.56 257 ARG A CA 1
ATOM 2088 C C . ARG A 1 257 ? -26.685 6.580 33.142 1.00 82.56 257 ARG A C 1
ATOM 2090 O O . ARG A 1 257 ? -27.869 6.679 32.830 1.00 82.56 257 ARG A O 1
ATOM 2097 N N . GLY A 1 258 ? -25.872 7.628 33.297 1.00 81.38 258 GLY A N 1
ATOM 2098 C CA . GLY A 1 258 ? -26.253 9.024 33.068 1.00 81.38 258 GLY A CA 1
ATOM 2099 C C . GLY A 1 258 ? -26.161 9.481 31.611 1.00 81.38 258 GLY A C 1
ATOM 2100 O O . GLY A 1 258 ? -26.612 10.580 31.310 1.00 81.38 258 GLY A O 1
ATOM 2101 N N . LYS A 1 259 ? -25.610 8.651 30.709 1.00 86.50 259 LYS A N 1
ATOM 2102 C CA . LYS A 1 259 ? -25.255 9.011 29.320 1.00 86.50 259 LYS A CA 1
ATOM 2103 C C . LYS A 1 259 ? -24.310 10.218 29.213 1.00 86.50 259 LYS A C 1
ATOM 2105 O O . LYS A 1 259 ? -24.254 10.882 28.184 1.00 86.50 259 LYS A O 1
ATOM 2110 N N . ASP A 1 260 ? -23.564 10.460 30.279 1.00 88.44 260 ASP A N 1
ATOM 2111 C CA . ASP A 1 260 ? -22.531 11.480 30.461 1.00 88.44 260 ASP A CA 1
ATOM 2112 C C . ASP A 1 260 ? -21.138 10.994 30.040 1.00 88.44 260 ASP A C 1
ATOM 2114 O O . ASP A 1 260 ? -20.237 11.794 29.814 1.00 88.44 260 ASP A O 1
ATOM 2118 N N . ALA A 1 261 ? -20.961 9.680 29.888 1.00 89.75 261 ALA A N 1
ATOM 2119 C CA . ALA A 1 261 ? -19.747 9.078 29.358 1.00 89.75 261 ALA A CA 1
ATOM 2120 C C . ALA A 1 261 ? -20.051 7.878 28.453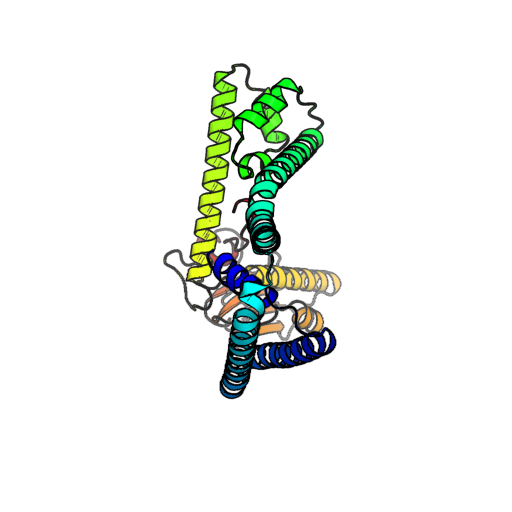 1.00 89.75 261 ALA A C 1
ATOM 2122 O O . ALA A 1 261 ? -21.028 7.153 28.680 1.00 89.75 261 ALA A O 1
ATOM 2123 N N . TYR A 1 262 ? -19.192 7.654 27.460 1.00 91.31 262 TYR A N 1
ATOM 2124 C CA . TYR A 1 262 ? -19.222 6.473 26.597 1.00 91.31 262 TYR A CA 1
ATOM 2125 C C . TYR A 1 262 ? -17.844 5.826 26.502 1.00 91.31 262 TYR A C 1
ATOM 2127 O O . TYR A 1 262 ? -16.815 6.488 26.650 1.00 91.31 262 TYR A O 1
ATOM 2135 N N . VAL A 1 263 ? -17.847 4.527 26.220 1.00 92.06 263 VAL A N 1
ATOM 2136 C CA . VAL A 1 263 ? -16.656 3.726 25.953 1.00 92.06 263 VAL A CA 1
ATOM 2137 C C . VAL A 1 263 ? -16.937 2.819 24.768 1.00 92.06 263 VAL A C 1
ATOM 2139 O O . VAL A 1 263 ? -17.895 2.052 24.780 1.00 92.06 263 VAL A O 1
ATOM 2142 N N . CYS A 1 264 ? -16.094 2.891 23.748 1.00 92.31 264 CYS A N 1
ATOM 2143 C CA . CYS A 1 264 ? -16.165 2.061 22.556 1.00 92.31 264 CYS A CA 1
ATOM 2144 C C . CYS A 1 264 ? -14.832 1.347 22.369 1.00 92.31 264 CYS A C 1
ATOM 2146 O O . CYS A 1 264 ? -13.790 2.002 22.356 1.00 92.31 264 CYS A O 1
ATOM 2148 N N . TRP A 1 265 ? -14.847 0.028 22.196 1.00 93.31 265 TRP A N 1
ATOM 2149 C CA . TRP A 1 265 ? -13.635 -0.728 21.891 1.00 93.31 265 TRP A CA 1
ATOM 2150 C C . TRP A 1 265 ? -13.842 -1.718 20.759 1.00 93.31 265 TRP A C 1
ATOM 2152 O O . TRP A 1 265 ? -14.938 -2.241 20.548 1.00 93.31 265 TRP A O 1
ATOM 2162 N N . ALA A 1 266 ? -12.749 -1.998 20.060 1.00 93.75 266 ALA A N 1
ATOM 2163 C CA . ALA A 1 266 ? -12.638 -3.037 19.057 1.00 93.75 266 ALA A CA 1
ATOM 2164 C C . ALA A 1 266 ? -11.446 -3.941 19.388 1.00 93.75 266 ALA A C 1
ATOM 2166 O O . ALA A 1 266 ? -10.414 -3.481 19.874 1.00 93.75 266 ALA A O 1
ATOM 2167 N N . ILE A 1 267 ? -11.596 -5.226 19.095 1.00 93.62 267 ILE A N 1
ATOM 2168 C CA . ILE A 1 267 ? -10.652 -6.307 19.356 1.00 93.62 267 ILE A CA 1
ATOM 2169 C C . ILE A 1 267 ? -10.383 -7.003 18.028 1.00 93.62 267 ILE A C 1
ATOM 2171 O O . ILE A 1 267 ? -11.321 -7.474 17.377 1.00 93.62 267 ILE A O 1
ATOM 2175 N N . ASN A 1 268 ? -9.118 -7.095 17.632 1.00 92.25 268 ASN A N 1
ATOM 2176 C CA . ASN A 1 268 ? -8.741 -7.842 16.438 1.00 92.25 268 ASN A CA 1
ATOM 2177 C C . ASN A 1 268 ? -8.736 -9.369 16.705 1.00 92.25 268 ASN A C 1
ATOM 2179 O O . ASN A 1 268 ? -8.695 -9.801 17.860 1.00 92.25 268 ASN A O 1
ATOM 2183 N N . PRO A 1 269 ? -8.719 -10.223 15.663 1.00 89.38 269 PRO A N 1
ATOM 2184 C CA . PRO A 1 269 ? -8.675 -11.680 15.833 1.00 89.38 269 PRO A CA 1
ATOM 2185 C C . PRO A 1 269 ? -7.488 -12.205 16.652 1.00 89.38 269 PRO A C 1
ATOM 2187 O O . PRO A 1 269 ? -7.576 -13.279 17.240 1.00 89.38 269 PRO A O 1
ATOM 2190 N N . SER A 1 270 ? -6.376 -11.466 16.679 1.00 88.12 270 SER A N 1
ATOM 2191 C CA . SER A 1 270 ? -5.185 -11.828 17.454 1.00 88.12 270 SER A CA 1
ATOM 2192 C C . SER A 1 270 ? -5.253 -11.418 18.934 1.00 88.12 270 SER A C 1
ATOM 2194 O O . SER A 1 270 ? -4.366 -11.799 19.692 1.00 88.12 270 SER A O 1
ATOM 2196 N N . GLY A 1 271 ? -6.289 -10.679 19.354 1.00 89.00 271 GLY A N 1
ATOM 2197 C CA . GLY A 1 271 ? -6.535 -10.282 20.746 1.00 89.00 271 GLY A CA 1
ATOM 2198 C C . GLY A 1 271 ? -6.130 -8.853 21.123 1.00 89.00 271 GLY A C 1
ATOM 2199 O O . GLY A 1 271 ? -6.289 -8.477 22.278 1.00 89.00 271 GLY A O 1
ATOM 2200 N N . PHE A 1 272 ? -5.640 -8.041 20.186 1.00 93.19 272 PHE A N 1
ATOM 2201 C CA . PHE A 1 272 ? -5.308 -6.641 20.445 1.00 93.19 272 PHE A CA 1
ATOM 2202 C C . PHE A 1 272 ? -6.549 -5.766 20.507 1.00 93.19 272 PHE A C 1
ATOM 2204 O O . PHE A 1 272 ? -7.431 -5.879 19.651 1.00 93.19 272 PHE A O 1
ATOM 2211 N N . VAL A 1 273 ? -6.571 -4.851 21.467 1.00 93.38 273 VAL A N 1
ATOM 2212 C CA . VAL A 1 273 ? -7.692 -3.967 21.752 1.00 93.38 273 VAL A CA 1
ATOM 2213 C C . VAL A 1 273 ? -7.294 -2.522 21.513 1.00 93.38 273 VAL A C 1
ATOM 2215 O O . VAL A 1 273 ? -6.327 -2.029 22.089 1.00 93.38 273 VAL A O 1
ATOM 2218 N N . PHE A 1 274 ? -8.095 -1.827 20.711 1.00 94.81 274 PHE A N 1
ATOM 2219 C CA . PHE A 1 274 ? -8.137 -0.370 20.697 1.00 94.81 274 PHE A CA 1
ATOM 2220 C C . PHE A 1 274 ? -9.461 0.092 21.282 1.00 94.81 274 PHE A C 1
ATOM 2222 O O . PHE A 1 274 ? -10.512 -0.461 20.951 1.00 94.81 274 PHE A O 1
ATOM 2229 N N . ALA A 1 275 ? -9.427 1.128 22.113 1.00 92.88 275 ALA A N 1
ATOM 2230 C CA . ALA A 1 275 ? -10.639 1.744 22.618 1.00 92.88 275 ALA A CA 1
ATOM 2231 C C . ALA A 1 275 ? -10.539 3.265 22.654 1.00 92.88 275 ALA A C 1
ATOM 2233 O O . ALA A 1 275 ? -9.458 3.843 22.775 1.00 92.88 275 ALA A O 1
ATOM 2234 N N . THR A 1 276 ? -11.696 3.905 22.563 1.00 93.12 276 THR A N 1
ATOM 2235 C CA . THR A 1 276 ? -11.857 5.334 22.785 1.00 93.12 276 THR A CA 1
ATOM 2236 C C . THR A 1 276 ? -13.047 5.585 23.695 1.00 93.12 276 THR A C 1
ATOM 2238 O O . THR A 1 276 ? -14.024 4.832 23.688 1.00 93.12 276 THR A O 1
ATOM 2241 N N . GLY A 1 277 ? -12.960 6.634 24.493 1.00 91.69 277 GLY A N 1
ATOM 2242 C CA . GLY A 1 277 ? -14.033 7.024 25.383 1.00 91.69 277 GLY A CA 1
ATOM 2243 C C . GLY A 1 277 ? -13.951 8.498 25.718 1.00 91.69 277 GLY A C 1
ATOM 2244 O O . GLY A 1 277 ? -12.905 9.131 25.592 1.00 91.69 277 GLY A O 1
ATOM 2245 N N . SER A 1 278 ? -15.077 9.068 26.108 1.00 90.69 278 SER A N 1
ATOM 2246 C CA . SER A 1 278 ? -15.136 10.462 26.525 1.00 90.69 278 SER A CA 1
ATOM 2247 C C . SER A 1 278 ? -16.194 10.644 27.599 1.00 90.69 278 SER A C 1
ATOM 2249 O O . SER A 1 278 ? -17.151 9.871 27.689 1.00 90.69 278 SER A O 1
ATOM 2251 N N . ARG A 1 279 ? -16.000 11.682 28.409 1.00 89.88 279 ARG A N 1
ATOM 2252 C CA . ARG A 1 279 ? -16.889 12.141 29.471 1.00 89.88 279 ARG A CA 1
ATOM 2253 C C . ARG A 1 279 ? -17.213 13.611 29.237 1.00 89.88 279 ARG A C 1
ATOM 2255 O O . ARG A 1 279 ? -16.337 14.373 28.838 1.00 89.88 279 ARG A O 1
ATOM 2262 N N . ASP A 1 280 ? -18.466 13.985 29.466 1.00 86.44 280 ASP A N 1
ATOM 2263 C CA . ASP A 1 280 ? -18.954 15.368 29.442 1.00 86.44 280 ASP A CA 1
ATOM 2264 C C . ASP A 1 280 ? -18.629 16.142 28.145 1.00 86.44 280 ASP A C 1
ATOM 2266 O O . ASP A 1 280 ? -18.435 17.358 28.154 1.00 86.44 280 ASP A O 1
ATOM 2270 N N . GLY A 1 281 ? -18.557 15.441 27.009 1.00 82.31 281 GLY A N 1
ATOM 2271 C CA . GLY A 1 281 ? -18.217 16.036 25.713 1.00 82.31 281 GLY A CA 1
ATOM 2272 C C . GLY A 1 281 ? -16.748 16.407 25.524 1.00 82.31 281 GLY A C 1
ATOM 2273 O O . GLY A 1 281 ? -16.447 17.227 24.657 1.00 82.31 281 GLY A O 1
ATOM 2274 N N . ALA A 1 282 ? -15.825 15.857 26.318 1.00 84.69 282 ALA A N 1
ATOM 2275 C CA . ALA A 1 282 ? -14.399 16.104 26.140 1.00 84.69 282 ALA A CA 1
ATOM 2276 C C . ALA A 1 282 ? -13.921 15.628 24.754 1.00 84.69 282 ALA A C 1
ATOM 2278 O O . ALA A 1 282 ? -14.120 14.470 24.371 1.00 84.69 282 ALA A O 1
ATOM 2279 N N . PHE A 1 283 ? -13.283 16.529 24.005 1.00 80.75 283 PHE A N 1
ATOM 2280 C CA . PHE A 1 283 ? -12.690 16.236 22.704 1.00 80.75 283 PHE A CA 1
ATOM 2281 C C . PHE A 1 283 ? -11.312 16.913 22.594 1.00 80.75 283 PHE A C 1
ATOM 2283 O O . PHE A 1 283 ? -11.221 18.106 22.898 1.00 80.75 283 PHE A O 1
ATOM 2290 N N . PRO A 1 284 ? -10.249 16.216 22.150 1.00 83.19 284 PRO A N 1
ATOM 2291 C CA . PRO A 1 284 ? -10.209 14.828 21.669 1.00 83.19 284 PRO A CA 1
ATOM 2292 C C . PRO A 1 284 ? -10.591 13.800 22.744 1.00 83.19 284 PRO A C 1
ATOM 2294 O O . PRO A 1 284 ? -10.449 14.055 23.937 1.00 83.19 284 PRO A O 1
ATOM 2297 N N . SER A 1 285 ? -11.144 12.664 22.315 1.00 86.62 285 SER A N 1
ATOM 2298 C CA . SER A 1 285 ? -11.539 11.585 23.221 1.00 86.62 285 SER A CA 1
ATOM 2299 C C . SER A 1 285 ? -10.315 10.891 23.819 1.00 86.62 285 SER A C 1
ATOM 2301 O O . SER A 1 285 ? -9.256 10.803 23.192 1.00 86.62 285 SER A O 1
ATOM 2303 N N . MET A 1 286 ? -10.477 10.359 25.028 1.00 90.31 286 MET A N 1
ATOM 2304 C CA . MET A 1 286 ? -9.462 9.538 25.673 1.00 90.31 286 MET A CA 1
ATOM 2305 C C . MET A 1 286 ? -9.281 8.232 24.893 1.00 90.31 286 MET A C 1
ATOM 2307 O O . MET A 1 286 ? -10.212 7.731 24.242 1.00 90.31 286 MET A O 1
ATOM 2311 N N . LYS A 1 287 ? -8.081 7.662 24.964 1.00 91.69 287 LYS A N 1
ATOM 2312 C CA . LYS A 1 287 ? -7.694 6.470 24.203 1.00 91.69 287 LYS A CA 1
ATOM 2313 C C . LYS A 1 287 ? -7.163 5.379 25.119 1.00 91.69 287 LYS A C 1
ATOM 2315 O O . LYS A 1 287 ? -6.656 5.643 26.205 1.00 91.69 287 LYS A O 1
ATOM 2320 N N . TYR A 1 288 ? -7.266 4.149 24.644 1.00 91.12 288 TYR A N 1
ATOM 2321 C CA . TYR A 1 288 ? -6.703 2.967 25.280 1.00 91.12 288 TYR A CA 1
ATOM 2322 C C . TYR A 1 288 ? -6.175 2.013 24.207 1.00 91.12 288 TYR A C 1
ATOM 2324 O O . TYR A 1 288 ? -6.767 1.879 23.128 1.00 91.12 288 TYR A O 1
ATOM 2332 N N . GLU A 1 289 ? -5.060 1.356 24.506 1.00 91.56 289 GLU A N 1
ATOM 2333 C CA . GLU A 1 289 ? -4.512 0.254 23.723 1.00 91.56 289 GLU A CA 1
ATOM 2334 C C . GLU A 1 289 ? -3.989 -0.845 24.652 1.00 91.56 289 GLU A C 1
ATOM 2336 O O . GLU A 1 289 ? -3.457 -0.553 25.723 1.00 91.56 289 GLU A O 1
ATOM 2341 N N . GLY A 1 290 ? -4.145 -2.111 24.263 1.00 90.06 290 GLY A N 1
ATOM 2342 C CA . GLY A 1 290 ? -3.698 -3.226 25.094 1.00 90.06 290 GLY A CA 1
ATOM 2343 C C . GLY A 1 290 ? -4.035 -4.606 24.539 1.00 90.06 290 GLY A C 1
ATOM 2344 O O . GLY A 1 290 ? -4.635 -4.749 23.478 1.00 90.06 290 GLY A O 1
ATOM 2345 N N . ASP A 1 291 ? -3.645 -5.638 25.280 1.00 88.25 291 ASP A N 1
ATOM 2346 C CA . ASP A 1 291 ? -3.911 -7.055 24.995 1.00 88.25 291 ASP A CA 1
ATOM 2347 C C . ASP A 1 291 ? -5.141 -7.602 25.743 1.00 88.25 291 ASP A C 1
ATOM 2349 O O . ASP A 1 291 ? -5.447 -8.796 25.682 1.00 88.25 291 ASP A O 1
ATOM 2353 N N . ARG A 1 292 ? -5.858 -6.730 26.457 1.00 87.06 292 ARG A N 1
ATOM 2354 C CA . ARG A 1 292 ? -7.064 -7.060 27.214 1.00 87.06 292 ARG A CA 1
ATOM 2355 C C . ARG A 1 292 ? -8.163 -6.039 26.968 1.00 87.06 292 ARG A C 1
ATOM 2357 O O . ARG A 1 292 ? -7.908 -4.902 26.586 1.00 87.06 292 ARG A O 1
ATOM 2364 N N . CYS A 1 293 ? -9.402 -6.452 27.210 1.00 85.62 293 CYS A N 1
ATOM 2365 C CA . CYS A 1 293 ? -10.526 -5.525 27.202 1.00 85.62 293 CYS A CA 1
ATOM 2366 C C . CYS A 1 293 ? -10.370 -4.493 28.329 1.00 85.62 293 CYS A C 1
ATOM 2368 O O . CYS A 1 293 ? -9.934 -4.878 29.421 1.00 85.62 293 CYS A O 1
ATOM 2370 N N . PRO A 1 294 ? -10.775 -3.230 28.100 1.00 84.62 294 PRO A N 1
ATOM 2371 C CA . PRO A 1 294 ? -10.799 -2.236 29.160 1.00 84.62 294 PRO A CA 1
ATOM 2372 C C . PRO A 1 294 ? -11.742 -2.687 30.278 1.00 84.62 294 PRO A C 1
ATOM 2374 O O . PRO A 1 294 ? -12.812 -3.253 30.022 1.00 84.62 294 PRO A O 1
ATOM 2377 N N . ILE A 1 295 ? -11.357 -2.441 31.527 1.00 80.50 295 ILE A N 1
ATOM 2378 C CA . ILE A 1 295 ? -12.207 -2.761 32.678 1.00 80.50 295 ILE A CA 1
ATOM 2379 C C . ILE A 1 295 ? -13.336 -1.729 32.761 1.00 80.50 295 ILE A C 1
ATOM 2381 O O . ILE A 1 295 ? -13.130 -0.600 33.191 1.00 80.50 295 ILE A O 1
ATOM 2385 N N . THR A 1 296 ? -14.546 -2.130 32.370 1.00 75.69 296 THR A N 1
ATOM 2386 C CA . THR A 1 296 ? -15.736 -1.258 32.382 1.00 75.69 296 THR A CA 1
ATOM 2387 C C . THR A 1 296 ? -16.680 -1.523 33.558 1.00 75.69 296 THR A C 1
ATOM 2389 O O . THR A 1 296 ? -17.645 -0.787 33.760 1.00 75.69 296 THR A O 1
ATOM 2392 N N . GLU A 1 297 ? -16.428 -2.569 34.351 1.00 65.56 297 GLU A N 1
ATOM 2393 C CA . GLU A 1 297 ? -17.198 -2.906 35.554 1.00 65.56 297 GLU A CA 1
ATOM 2394 C C . GLU A 1 297 ? -16.617 -2.179 36.780 1.00 65.56 297 GLU A C 1
ATOM 2396 O O . GLU A 1 297 ? -15.919 -2.757 37.610 1.00 65.56 297 GLU A O 1
ATOM 2401 N N . GLY A 1 298 ? -16.875 -0.873 36.880 1.00 63.78 298 GLY A N 1
ATOM 2402 C CA . GLY A 1 298 ? -16.354 -0.022 37.952 1.00 63.78 298 GLY A CA 1
ATOM 2403 C C . GLY A 1 298 ? -17.156 1.265 38.149 1.00 63.78 298 GLY A C 1
ATOM 2404 O O . GLY A 1 298 ? -18.110 1.538 37.423 1.00 63.78 298 GLY A O 1
ATOM 2405 N N . ALA A 1 299 ? -16.780 2.059 39.159 1.00 63.41 299 ALA A N 1
ATOM 2406 C CA . ALA A 1 299 ? -17.375 3.380 39.393 1.00 63.41 299 ALA A CA 1
ATOM 2407 C C . ALA A 1 299 ? -16.998 4.394 38.297 1.00 63.41 299 ALA A C 1
ATOM 2409 O O . ALA A 1 299 ? -17.767 5.313 38.029 1.00 63.41 299 ALA A O 1
ATOM 2410 N N . ASP A 1 300 ? -15.839 4.201 37.663 1.00 80.12 300 ASP A N 1
ATOM 2411 C CA . ASP A 1 300 ? -15.372 4.980 36.522 1.00 80.12 300 ASP A CA 1
ATOM 2412 C C . ASP A 1 300 ? -15.112 4.039 35.337 1.00 80.12 300 ASP A C 1
ATOM 2414 O O . ASP A 1 300 ? -14.242 3.174 35.412 1.00 80.12 300 ASP A O 1
ATOM 2418 N N . ILE A 1 301 ? -15.873 4.208 34.253 1.00 83.19 301 ILE A N 1
ATOM 2419 C CA . ILE A 1 301 ? -15.734 3.410 33.024 1.00 83.19 301 ILE A CA 1
ATOM 2420 C C . ILE A 1 301 ? -14.496 3.793 32.186 1.00 83.19 301 ILE A C 1
ATOM 2422 O O . ILE A 1 301 ? -14.152 3.070 31.257 1.00 83.19 301 ILE A O 1
ATOM 2426 N N . LEU A 1 302 ? -13.837 4.917 32.496 1.00 84.94 302 LEU A N 1
ATOM 2427 C CA . LEU A 1 302 ? -12.682 5.473 31.779 1.00 84.94 302 LEU A CA 1
ATOM 2428 C C . LEU A 1 302 ? -11.365 5.344 32.565 1.00 84.94 302 LEU A C 1
ATOM 2430 O O . LEU A 1 302 ? -10.369 5.946 32.178 1.00 84.94 302 LEU A O 1
ATOM 2434 N N . SER A 1 303 ? -11.313 4.560 33.648 1.00 82.94 303 SER A N 1
ATOM 2435 C CA . SER A 1 303 ? -10.154 4.533 34.560 1.00 82.94 303 SER A CA 1
ATOM 2436 C C . SER A 1 303 ? -8.824 4.114 33.921 1.00 82.94 303 SER A C 1
ATOM 2438 O O . SER A 1 303 ? -7.768 4.452 34.445 1.00 82.94 303 SER A O 1
ATOM 2440 N N . GLU A 1 304 ? -8.865 3.343 32.831 1.00 84.81 304 GLU A N 1
ATOM 2441 C CA . GLU A 1 304 ? -7.674 2.880 32.099 1.00 84.81 304 GLU A CA 1
ATOM 2442 C C . GLU A 1 304 ? -7.350 3.741 30.865 1.00 84.81 304 GLU A C 1
ATOM 2444 O O . GLU A 1 304 ? -6.372 3.472 30.171 1.00 84.81 304 GLU A O 1
ATOM 2449 N N . PHE A 1 305 ? -8.167 4.755 30.569 1.00 87.75 305 PHE A N 1
ATOM 2450 C CA . PHE A 1 305 ? -8.015 5.589 29.382 1.00 87.75 305 PHE A CA 1
ATOM 2451 C C . PHE A 1 305 ? -7.074 6.762 29.657 1.00 87.75 305 PHE A C 1
ATOM 2453 O O . PHE A 1 305 ? -7.039 7.314 30.756 1.00 87.75 305 PHE A O 1
ATOM 2460 N N . VAL A 1 306 ? -6.327 7.156 28.630 1.00 87.00 306 VAL A N 1
ATOM 2461 C CA . VAL A 1 306 ? -5.311 8.210 28.697 1.00 87.00 306 VAL A CA 1
ATOM 2462 C C . VAL A 1 306 ? -5.707 9.371 27.786 1.00 87.00 306 VAL A C 1
ATOM 2464 O O . VAL A 1 306 ? -6.205 9.160 26.676 1.00 87.00 306 VAL A O 1
ATOM 2467 N N . ASP A 1 307 ? -5.479 10.597 28.261 1.00 82.25 307 ASP A N 1
ATOM 2468 C CA . ASP A 1 307 ? -5.643 11.821 27.475 1.00 82.25 307 ASP A CA 1
ATOM 2469 C C . ASP A 1 307 ? -4.505 11.987 26.456 1.00 82.25 307 ASP A C 1
ATOM 2471 O O . ASP A 1 307 ? -3.326 11.859 26.780 1.00 82.25 307 ASP A O 1
ATOM 2475 N N . ASP A 1 308 ? -4.848 12.382 25.232 1.00 73.88 308 ASP A N 1
ATOM 2476 C CA . ASP A 1 308 ? -3.915 12.568 24.106 1.00 73.88 308 ASP A CA 1
ATOM 2477 C C . ASP A 1 308 ? -3.091 13.880 24.186 1.00 73.88 308 ASP A C 1
ATOM 2479 O O . ASP A 1 308 ? -2.528 14.334 23.194 1.00 73.88 308 ASP A O 1
ATOM 2483 N N . ASN A 1 309 ? -3.045 14.538 25.353 1.00 65.19 309 ASN A N 1
ATOM 2484 C CA . ASN A 1 309 ? -2.734 15.971 25.477 1.00 65.19 309 ASN A CA 1
ATOM 2485 C C . ASN A 1 309 ? -1.281 16.337 25.853 1.00 65.19 309 ASN A C 1
ATOM 2487 O O . ASN A 1 309 ? -1.033 17.508 26.149 1.00 65.19 309 ASN A O 1
ATOM 2491 N N . GLY A 1 310 ? -0.296 15.426 25.827 1.00 54.50 310 GLY A N 1
ATOM 2492 C CA . GLY A 1 310 ? 1.086 15.921 25.970 1.00 54.50 310 GLY A CA 1
ATOM 2493 C C . GLY A 1 310 ? 2.263 14.966 26.131 1.00 54.50 310 GLY A C 1
ATOM 2494 O O . GLY A 1 310 ? 3.384 15.444 26.012 1.00 54.50 310 GLY A O 1
ATOM 2495 N N . ASP A 1 311 ? 2.065 13.665 26.369 1.00 54.06 311 ASP A N 1
ATOM 2496 C CA . ASP A 1 311 ? 3.187 12.709 26.545 1.00 54.06 311 ASP A CA 1
ATOM 2497 C C . ASP A 1 311 ? 2.918 11.353 25.849 1.00 54.06 311 ASP A C 1
ATOM 2499 O O . ASP A 1 311 ? 3.287 10.264 26.307 1.00 54.06 311 ASP A O 1
ATOM 2503 N N . ALA A 1 312 ? 2.182 11.439 24.736 1.00 49.66 312 ALA A N 1
ATOM 2504 C CA . ALA A 1 312 ? 1.422 10.349 24.128 1.00 49.66 312 ALA A CA 1
ATOM 2505 C C . ALA A 1 312 ? 2.285 9.271 23.434 1.00 49.66 312 ALA A C 1
ATOM 2507 O O . ALA A 1 312 ? 1.890 8.103 23.384 1.00 49.66 312 ALA A O 1
ATOM 2508 N N . ASP A 1 313 ? 3.511 9.608 23.016 1.00 53.44 313 ASP A N 1
ATOM 2509 C CA . ASP A 1 313 ? 4.426 8.662 22.353 1.00 53.44 313 ASP A CA 1
ATOM 2510 C C . ASP A 1 313 ? 4.919 7.535 23.279 1.00 53.44 313 ASP A C 1
ATOM 2512 O O . ASP A 1 313 ? 5.363 6.486 22.805 1.00 53.44 313 ASP A O 1
ATOM 2516 N N . SER A 1 314 ? 4.837 7.714 24.603 1.00 60.00 314 SER A N 1
ATOM 2517 C CA . SER A 1 314 ? 5.293 6.700 25.563 1.00 60.00 314 SER A CA 1
ATOM 2518 C C . SER A 1 314 ? 4.216 5.676 25.942 1.00 60.00 314 SER A C 1
ATOM 2520 O O . SER A 1 314 ? 4.558 4.523 26.208 1.00 60.00 314 SER A O 1
ATOM 2522 N N . GLN A 1 315 ? 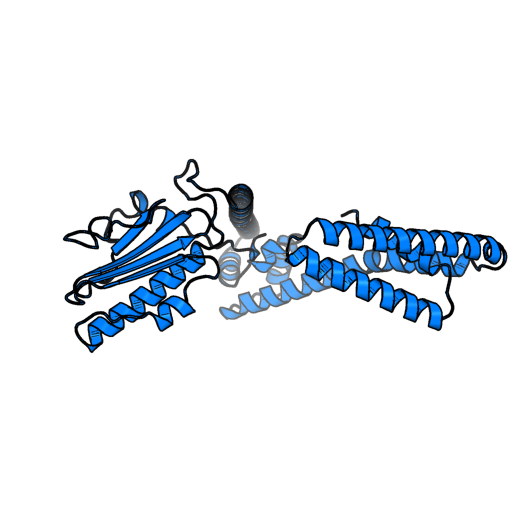2.934 6.069 25.943 1.00 69.81 315 GLN A N 1
ATOM 2523 C CA . GLN A 1 315 ? 1.823 5.238 26.436 1.00 69.81 315 GLN A CA 1
ATOM 2524 C C . GLN A 1 315 ? 0.916 4.689 25.326 1.00 69.81 315 GLN A C 1
ATOM 2526 O O . GLN A 1 315 ? 0.311 3.639 25.523 1.00 69.81 315 GLN A O 1
ATOM 2531 N N . LEU A 1 316 ? 0.833 5.358 24.169 1.00 83.31 316 LEU A N 1
ATOM 2532 C CA . LEU A 1 316 ? -0.088 5.018 23.077 1.00 83.31 316 LEU A CA 1
ATOM 2533 C C . LEU A 1 316 ? 0.660 4.776 21.752 1.00 83.31 316 LEU A C 1
ATOM 2535 O O . LEU A 1 316 ? 0.304 5.297 20.690 1.00 83.31 316 LEU A O 1
ATOM 2539 N N . LYS A 1 317 ? 1.745 3.995 21.812 1.00 86.94 317 LYS A N 1
ATOM 2540 C CA . LYS A 1 317 ? 2.632 3.737 20.665 1.00 86.94 317 LYS A CA 1
ATOM 2541 C C . LYS A 1 317 ? 1.874 3.211 19.451 1.00 86.94 317 LYS A C 1
ATOM 2543 O O . LYS A 1 317 ? 2.126 3.646 18.327 1.00 86.94 317 LYS A O 1
ATOM 2548 N N . ASN A 1 318 ? 0.945 2.283 19.658 1.00 89.00 318 ASN A N 1
ATOM 2549 C CA . ASN A 1 318 ? 0.206 1.667 18.565 1.00 89.00 318 ASN A CA 1
ATOM 2550 C C . ASN A 1 318 ? -0.812 2.641 17.971 1.00 89.00 318 ASN A C 1
ATOM 2552 O O . ASN A 1 318 ? -1.022 2.593 16.763 1.00 89.00 318 ASN A O 1
ATOM 2556 N N . TRP A 1 319 ? -1.401 3.558 18.743 1.00 87.44 319 TRP A N 1
ATOM 2557 C CA . TRP A 1 319 ? -2.261 4.630 18.225 1.00 87.44 319 TRP A CA 1
ATOM 2558 C C . TRP A 1 319 ? -1.519 5.606 17.312 1.00 87.44 319 TRP A C 1
ATOM 2560 O O . TRP A 1 319 ? -2.063 5.960 16.261 1.00 87.44 319 TRP A O 1
ATOM 2570 N N . HIS A 1 320 ? -0.288 5.987 17.653 1.00 87.56 320 HIS A N 1
ATOM 2571 C CA . HIS A 1 320 ? 0.517 6.915 16.846 1.00 87.56 320 HIS A CA 1
ATOM 2572 C C . HIS A 1 320 ? 1.251 6.235 15.685 1.00 87.56 320 HIS A C 1
ATOM 2574 O O . HIS A 1 320 ? 1.582 6.880 14.690 1.00 87.56 320 HIS A O 1
ATOM 2580 N N . PHE A 1 321 ? 1.448 4.918 15.751 1.00 87.69 321 PHE A N 1
ATOM 2581 C CA . PHE A 1 321 ? 2.042 4.163 14.656 1.00 87.69 321 PHE A CA 1
ATOM 2582 C C . PHE A 1 321 ? 1.081 4.049 13.466 1.00 87.69 321 PHE A C 1
ATOM 2584 O O . PHE A 1 321 ? -0.010 3.494 13.579 1.00 87.69 321 PHE A O 1
ATOM 2591 N N . SER A 1 322 ? 1.481 4.533 12.291 1.00 87.75 322 SER A N 1
ATOM 2592 C CA . SER A 1 322 ? 0.716 4.289 11.065 1.00 87.75 322 SER A CA 1
ATOM 2593 C C . SER A 1 322 ? 0.862 2.822 10.666 1.00 87.75 322 SER A C 1
ATOM 2595 O O . SER A 1 322 ? 1.979 2.382 10.404 1.00 87.75 322 SER A O 1
ATOM 2597 N N . PHE A 1 323 ? -0.228 2.064 10.550 1.00 86.38 323 PHE A N 1
ATOM 2598 C CA . PHE A 1 323 ? -0.190 0.686 10.040 1.00 86.38 323 PHE A CA 1
ATOM 2599 C C . PHE A 1 323 ? -0.376 0.621 8.520 1.00 86.38 323 PHE A C 1
ATOM 2601 O O . PHE A 1 323 ? -0.140 -0.419 7.905 1.00 86.38 323 PHE A O 1
ATOM 2608 N N . TYR A 1 324 ? -0.719 1.746 7.890 1.00 85.44 324 TYR A N 1
ATOM 2609 C CA . TYR A 1 324 ? -0.853 1.856 6.442 1.00 85.44 324 TYR A CA 1
ATOM 2610 C C . TYR A 1 324 ? 0.474 1.579 5.721 1.00 85.44 324 TYR A C 1
ATOM 2612 O O . TYR A 1 324 ? 1.509 2.181 6.019 1.00 85.44 324 TYR A O 1
ATOM 2620 N N . ILE A 1 325 ? 0.452 0.666 4.752 1.00 81.75 325 ILE A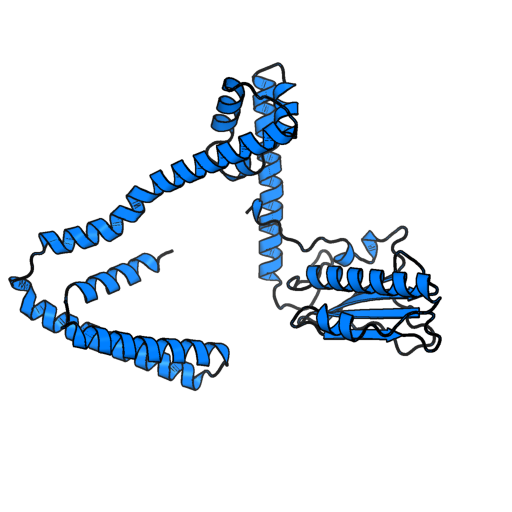 N 1
ATOM 2621 C CA . ILE A 1 325 ? 1.603 0.354 3.903 1.00 81.75 325 ILE A CA 1
ATOM 2622 C C . ILE A 1 325 ? 1.382 1.024 2.553 1.00 81.75 325 ILE A C 1
ATOM 2624 O O . ILE A 1 325 ? 0.527 0.592 1.775 1.00 81.75 325 ILE A O 1
ATOM 2628 N N . ASP A 1 326 ? 2.186 2.042 2.251 1.00 79.44 326 ASP A N 1
ATOM 2629 C CA . ASP A 1 326 ? 2.166 2.655 0.931 1.00 79.44 326 ASP A CA 1
ATOM 2630 C C . ASP A 1 326 ? 2.848 1.744 -0.096 1.00 79.44 326 ASP A C 1
ATOM 2632 O O . ASP A 1 326 ? 4.068 1.725 -0.269 1.00 79.44 326 ASP A O 1
ATOM 2636 N N . ARG A 1 327 ? 2.021 0.982 -0.811 1.00 81.44 327 ARG A N 1
ATOM 2637 C CA . ARG A 1 327 ? 2.476 0.068 -1.862 1.00 81.44 327 ARG A CA 1
ATOM 2638 C C . ARG A 1 327 ? 2.984 0.780 -3.112 1.00 81.44 327 ARG A C 1
ATOM 2640 O O . ARG A 1 327 ? 3.476 0.111 -4.009 1.00 81.44 327 ARG A O 1
ATOM 2647 N N . SER A 1 328 ? 2.855 2.100 -3.223 1.00 80.81 328 SER A N 1
ATOM 2648 C CA . SER A 1 328 ? 3.368 2.834 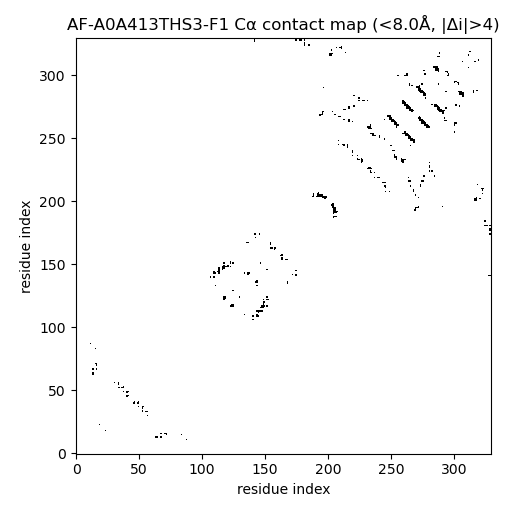-4.384 1.00 80.81 328 SER A CA 1
ATOM 2649 C C . SER A 1 328 ? 4.900 2.908 -4.426 1.00 80.81 328 SER A C 1
ATOM 2651 O O . SER A 1 328 ? 5.467 3.146 -5.496 1.00 80.81 328 SER A O 1
ATOM 2653 N N . TYR A 1 329 ? 5.559 2.684 -3.283 1.00 79.00 329 TYR A N 1
ATOM 2654 C CA . TYR A 1 329 ? 7.015 2.613 -3.136 1.00 79.00 329 TYR A CA 1
ATOM 2655 C C . TYR A 1 329 ? 7.573 1.188 -3.188 1.00 79.00 329 TYR A C 1
ATOM 2657 O O . TYR A 1 329 ? 8.789 1.030 -3.170 1.00 79.00 329 TYR A O 1
ATOM 2665 N N . LEU A 1 330 ? 6.724 0.163 -3.262 1.00 76.81 330 LEU A N 1
ATOM 2666 C CA . LEU A 1 330 ? 7.131 -1.227 -3.484 1.00 76.81 330 LEU A CA 1
ATOM 2667 C C . LEU A 1 330 ? 7.169 -1.480 -4.988 1.00 76.81 330 LEU A C 1
ATOM 2669 O O . LEU A 1 330 ? 8.254 -1.884 -5.467 1.00 76.81 330 LEU A O 1
#

Mean predicted aligned error: 13.85 Å

pLDDT: mean 83.32, std 9.92, range [36.31, 95.0]

Secondary structure (DSSP, 8-state):
--HHHHHHHHHHHHHTS---HHHHHHHHHHHHHHHHHHHHHHHTT-HHHHHHHHHHHHHHHHHHHHHHHHHHHHHTTT--HHHHHHHHHHHHHHHHHHHHHHHHHHHHHHHHHHHHHHHTTT----HHHHHHHHHHHTT-HHHHHH--HHHHHHHHH--SHHHHHHHHHHHHHHHHHHHHHHHHHHHHHHHHTT--SB-TTS-BS--TTHHHHHHHHHHHHHHHHHHHHHHSS----HHHHHHHS-TT-EEEEEE-TTSSEEEEEEE-TTS-EEEEEEETT-SSPEEEEESS----SSS-TTTT-B-SSS-HHHH-HHHHS-----GGG-

Sequence (330 aa):
MPEVSFGALMSFYINLVCFPILFEVALQTVFLFFGIGYALFSSRRDVSNLRLFENMRAFLGIIVFVAATVLLSNAWSSMDWGDELSSLFLSIWYPIFIVPYVLALAYYALLESMRMRINVLEENLPTKEFINIAIALFPNFRYIRHFNGWNAHEYLECLKPSEKASYLADFKHEVDTVAANADAKVKRFESGKGRSGFDEDGIWFDWTYLEEMKSFLWTIASLENQRWMESGAYSSLDEAFNRFLPNGCNGSLLLSRGKDAYVCWAINPSGFVFATGSRDGAFPSMKYEGDRCPITEGADILSEFVDDNGDADSQLKNWHFSFYIDRSYL

Solvent-accessible surface area (backbone atoms only — not comparable to full-atom values): 18631 Å² total; per-residue (Å²): 140,66,64,72,58,58,52,50,52,53,51,49,62,50,63,76,46,83,63,61,67,72,57,48,55,50,49,51,52,53,52,47,53,43,50,53,50,32,55,56,29,57,75,67,70,42,67,70,64,30,51,52,35,50,50,51,52,50,50,52,50,49,51,52,48,53,53,39,50,55,52,42,66,72,42,55,88,79,53,64,62,68,63,55,51,48,52,53,46,47,69,60,45,48,61,62,64,44,45,63,55,52,52,50,50,52,51,51,53,38,51,53,52,25,52,53,44,21,45,72,71,71,50,82,70,54,69,68,58,52,50,51,50,54,61,67,39,54,89,48,64,63,56,41,67,71,46,36,29,68,60,50,50,60,47,64,70,38,84,47,75,67,52,38,52,48,52,56,49,53,51,49,51,51,54,51,49,54,20,49,53,43,52,51,48,51,52,51,38,67,74,17,56,82,37,65,57,62,48,98,88,61,39,68,26,46,55,90,54,52,53,56,48,52,54,36,50,52,49,52,52,52,53,40,48,52,37,23,76,76,69,76,32,52,69,89,55,59,69,59,49,70,69,54,54,54,93,73,46,49,69,56,76,49,65,43,97,81,22,49,30,41,39,38,38,40,29,43,82,54,44,45,24,44,32,40,31,38,51,80,73,47,76,82,52,26,37,38,75,43,76,54,82,80,72,56,92,57,100,50,63,58,75,82,46,42,71,80,82,80,68,44,78,79,78,41,46,58,78,74,48,80,69,76,75,67,66,85,54,108

Radius of gyration: 30.37 Å; Cα contacts (8 Å, |Δi|>4): 328; chains: 1; bounding box: 55×70×80 Å

Foldseek 3Di:
DCPCPVVLVLVLLLVLDDDPPVVVVVLVVVLVVLVVQLVVCVVVVVPVSNVVSVVVNVVSSVVSNVVSVVRCVVCVVVDDPPVSVVVSCCVVCVVVVCVVVVLVVLLVVLLVVLVVQLCVVVDPQPPVVSVVLSVLCPPDSLLSNPRGNVLVVVLVVDPDPVSNNVSSVVSVVVLVVLLVVLVVLVVQQVVLDLAADADPVRAGRHCPCLQLQLVLQVVQQVVQLVVCVVPVAGDQPVVSNVVSQDDQKDWDKDADPRSQKIKTWIAHNSQKIKIWMDGRSDPPTWIDTDSHDQPCPDPDNCPRTHDPPPDCCVHPVNSPDDSDRDPSSD